Protein AF-A0A956U2F4-F1 (afdb_monomer_lite)

Sequence (288 aa):
VINYKSEVKYGHGGKDSKTYTGTEVTYIEGQNVAYIIEYTAPAPVEKDKPEDKDTQEEKTREVKRLQLVTGDYIYYIDLADGEGIKIDNAKKYAKVKYTELTNEEKEAFHERMEKRGIVSLDLLGLGKKVGTDNILGRECDVYEYGEKPTDETFMTAVQAGVSPPYLKKTWVWREAKLPLKVITDQMGSYSVLEATEIKENVDIPDSRFEVPEGIQIVYNEKMSESSKNETLSRFKLYKTGQPMMLRVKPEPGQVRTPEGNWVPADSTEGKKILEDQKNETETSEKAK

Foldseek 3Di:
DFKKKKWKWFADPDPPIDIKIWIWDWDDDDQKIKIWIKIKAFDDDPPPDPDDPPDDPGDIDIWIWMWIGDLFWIWTFTPVVLEIEIAGPLVNVLVVVQVPDDPVLNVLLVVLCVVQCHPDLVDPQQAHFPAWDAAPNFIWTKGKGWDAFDPVQQVVCVVVVHDGIKIKIFTARPPVRHTQWIWIHDVRMTMIMHTPDDDPPDDDDPVSNDDDPSRHYHYDHVVNVVSNLVSVQVSVCSSPVDGDDPPPDDDVQWDADPVGDIDGCPDPRNVVVVVVVVVVVVVVVVVD

Structure (mmCIF, N/CA/C/O backbone):
data_AF-A0A956U2F4-F1
#
_entry.id   AF-A0A956U2F4-F1
#
loop_
_atom_site.group_PDB
_atom_site.id
_atom_site.type_symbol
_atom_site.label_atom_id
_atom_site.label_alt_id
_atom_site.label_comp_id
_atom_site.label_asym_id
_atom_site.label_entity_id
_atom_site.label_seq_id
_atom_site.pdbx_PDB_ins_code
_atom_site.Cartn_x
_atom_site.Cartn_y
_atom_site.Cartn_z
_atom_site.occupancy
_atom_site.B_iso_or_equiv
_atom_site.auth_seq_id
_atom_site.auth_comp_id
_atom_site.auth_asym_id
_atom_site.auth_atom_id
_atom_site.pdbx_PDB_model_num
ATOM 1 N N . VAL A 1 1 ? -13.024 2.754 -10.552 1.00 96.81 1 VAL A N 1
ATOM 2 C CA . VAL A 1 1 ? -11.756 2.571 -11.301 1.00 96.81 1 VAL A CA 1
ATOM 3 C C . VAL A 1 1 ? -10.970 3.867 -11.270 1.00 96.81 1 VAL A C 1
ATOM 5 O O . VAL A 1 1 ? -11.561 4.917 -11.501 1.00 96.81 1 VAL A O 1
ATOM 8 N N . ILE A 1 2 ? -9.675 3.810 -10.968 1.00 98.12 2 ILE A N 1
ATOM 9 C CA . ILE A 1 2 ? -8.783 4.974 -10.982 1.00 98.12 2 ILE A CA 1
ATOM 10 C C . ILE A 1 2 ? -7.592 4.651 -11.879 1.00 98.12 2 ILE A C 1
ATOM 12 O O . ILE A 1 2 ? -6.962 3.612 -11.704 1.00 98.12 2 ILE A O 1
ATOM 16 N N . ASN A 1 3 ? -7.307 5.529 -12.836 1.00 98.50 3 ASN A N 1
ATOM 17 C CA . ASN A 1 3 ? -6.107 5.457 -13.658 1.00 98.50 3 ASN A CA 1
ATOM 18 C C . ASN A 1 3 ? -5.056 6.391 -13.072 1.00 98.50 3 ASN A C 1
ATOM 20 O O . ASN A 1 3 ? -5.366 7.523 -12.696 1.00 98.50 3 ASN A O 1
ATOM 24 N N . TYR A 1 4 ? -3.818 5.926 -13.032 1.00 98.50 4 TYR A N 1
ATOM 25 C CA . TYR A 1 4 ? -2.664 6.662 -12.554 1.00 98.50 4 TYR A CA 1
ATOM 26 C C . TYR A 1 4 ? -1.565 6.653 -13.608 1.00 98.50 4 TYR A C 1
ATOM 28 O O . TYR A 1 4 ? -1.381 5.682 -14.345 1.00 98.50 4 TYR A O 1
ATOM 36 N N . LYS A 1 5 ? -0.778 7.724 -13.613 1.00 97.69 5 LYS A N 1
ATOM 37 C CA . LYS A 1 5 ? 0.567 7.733 -14.187 1.00 97.69 5 LYS A CA 1
ATOM 38 C C . LYS A 1 5 ? 1.578 7.598 -13.055 1.00 97.69 5 LYS A C 1
ATOM 40 O O . LYS A 1 5 ? 1.377 8.165 -11.975 1.00 97.69 5 LYS A O 1
ATOM 45 N N . SER A 1 6 ? 2.666 6.890 -13.313 1.00 95.44 6 SER A N 1
ATOM 46 C CA . SER A 1 6 ? 3.816 6.828 -12.426 1.00 95.44 6 SER A CA 1
ATOM 47 C C . SER A 1 6 ? 5.065 7.359 -13.120 1.00 95.44 6 SER A C 1
ATOM 49 O O . SER A 1 6 ? 5.264 7.196 -14.323 1.00 95.44 6 SER A O 1
ATOM 51 N N . GLU A 1 7 ? 5.903 8.031 -12.347 1.00 94.25 7 GLU A N 1
ATOM 52 C CA . GLU A 1 7 ? 7.225 8.483 -12.751 1.00 94.25 7 GLU A CA 1
ATOM 53 C C . GLU A 1 7 ? 8.202 8.084 -11.651 1.00 94.25 7 GLU A C 1
ATOM 55 O O . GLU A 1 7 ? 7.948 8.343 -10.476 1.00 94.25 7 GLU A O 1
ATOM 60 N N . VAL A 1 8 ? 9.315 7.461 -12.021 1.00 90.44 8 VAL A N 1
ATOM 61 C CA . VAL A 1 8 ? 10.410 7.143 -11.109 1.00 90.44 8 VAL A CA 1
ATOM 62 C C . VAL A 1 8 ? 11.700 7.676 -11.702 1.00 90.44 8 VAL A C 1
ATOM 64 O O . VAL A 1 8 ? 12.136 7.264 -12.773 1.00 90.44 8 VAL A O 1
ATOM 67 N N . LYS A 1 9 ? 12.322 8.602 -10.989 1.00 88.69 9 LYS A N 1
ATOM 68 C CA . LYS A 1 9 ? 13.630 9.161 -11.299 1.00 88.69 9 LYS A CA 1
ATOM 69 C C . LYS A 1 9 ? 14.672 8.470 -10.443 1.00 88.69 9 LYS A C 1
ATOM 71 O O . LYS A 1 9 ? 14.544 8.482 -9.223 1.00 88.69 9 LYS A O 1
ATOM 76 N N . TYR A 1 10 ? 15.702 7.913 -11.066 1.00 83.38 10 TYR A N 1
ATOM 77 C CA . TYR A 1 10 ? 16.874 7.371 -10.380 1.00 83.38 10 TYR A CA 1
ATOM 78 C C . TYR A 1 10 ? 18.096 8.256 -10.629 1.00 83.38 10 TYR A C 1
ATOM 80 O O . TYR A 1 10 ? 18.289 8.760 -11.737 1.00 83.38 10 TYR A O 1
ATOM 88 N N . GLY A 1 11 ? 18.935 8.411 -9.604 1.00 71.06 11 GLY A N 1
ATOM 89 C CA . GLY A 1 11 ? 20.204 9.141 -9.665 1.00 71.06 11 GLY A CA 1
ATOM 90 C C . GLY A 1 11 ? 20.215 10.468 -8.897 1.00 71.06 11 GLY A C 1
ATOM 91 O O . GLY A 1 11 ? 19.178 11.055 -8.590 1.00 71.06 11 GLY A O 1
ATOM 92 N N . HIS A 1 12 ? 21.420 10.951 -8.581 1.00 58.12 12 HIS A N 1
ATOM 93 C CA . HIS A 1 12 ? 21.653 12.167 -7.794 1.00 58.12 12 HIS A CA 1
ATOM 94 C C . HIS A 1 12 ? 21.506 13.441 -8.646 1.00 58.12 12 HIS A C 1
ATOM 96 O O . HIS A 1 12 ? 22.495 14.086 -8.973 1.00 58.12 12 HIS A O 1
ATOM 102 N N . GLY A 1 13 ? 20.278 13.786 -9.053 1.00 52.09 13 GLY A N 1
ATOM 103 C CA . GLY A 1 13 ? 19.881 15.144 -9.483 1.00 52.09 13 GLY A CA 1
ATOM 104 C C . GLY A 1 13 ? 20.654 15.820 -10.635 1.00 52.09 13 GLY A C 1
ATOM 105 O O . GLY A 1 13 ? 20.462 17.013 -10.858 1.00 52.09 13 GLY A O 1
ATOM 106 N N . GLY A 1 14 ? 21.522 15.101 -11.353 1.00 56.72 14 GLY A N 1
ATOM 107 C CA . GLY A 1 14 ? 22.366 15.619 -12.433 1.00 56.72 14 GLY A CA 1
ATOM 108 C C . GLY A 1 14 ? 21.897 15.222 -13.837 1.00 56.72 14 GLY A C 1
ATOM 109 O O . GLY A 1 14 ? 20.824 14.640 -14.017 1.00 56.72 14 GLY A O 1
ATOM 110 N N . LYS A 1 15 ? 22.743 15.506 -14.841 1.00 55.12 15 LYS A N 1
ATOM 111 C CA . LYS A 1 15 ? 22.523 15.144 -16.259 1.00 55.12 15 LYS A CA 1
ATOM 112 C C . LYS A 1 15 ? 22.339 13.637 -16.495 1.00 55.12 15 LYS A C 1
ATOM 114 O O . LYS A 1 15 ? 21.776 13.267 -17.516 1.00 55.12 15 LYS A O 1
ATOM 119 N N . ASP A 1 16 ? 22.743 12.811 -15.532 1.00 65.19 16 ASP A N 1
ATOM 120 C CA . ASP A 1 16 ? 22.677 11.348 -15.603 1.00 65.19 16 ASP A CA 1
ATOM 121 C C . ASP A 1 16 ? 21.446 10.762 -14.889 1.00 65.19 16 ASP A C 1
ATOM 123 O O . ASP A 1 16 ? 21.329 9.545 -14.742 1.00 65.19 16 ASP A O 1
ATOM 127 N N . SER A 1 17 ? 20.524 11.610 -14.411 1.00 72.88 17 SER A N 1
ATOM 128 C CA . SER A 1 17 ? 19.276 11.128 -13.814 1.00 72.88 17 SER A CA 1
ATOM 129 C C . SER A 1 17 ? 18.377 10.497 -14.878 1.00 72.88 17 SER A C 1
ATOM 131 O O . SER A 1 17 ? 18.052 11.107 -15.898 1.00 72.88 17 SER A O 1
ATOM 133 N N . LYS A 1 18 ? 17.967 9.251 -14.639 1.00 83.19 18 LYS A N 1
ATOM 134 C CA . LYS A 1 18 ? 17.121 8.486 -15.563 1.00 83.19 18 LYS A CA 1
ATOM 135 C C . LYS A 1 18 ? 15.692 8.518 -15.070 1.00 83.19 18 LYS A C 1
ATOM 137 O O . LYS A 1 18 ? 15.437 8.254 -13.898 1.00 83.19 18 LYS A O 1
ATOM 142 N N . THR A 1 19 ? 14.773 8.844 -15.969 1.00 87.38 19 THR A N 1
ATOM 143 C CA . THR A 1 19 ? 13.342 8.883 -15.675 1.00 87.38 19 THR A CA 1
ATOM 144 C C . THR A 1 19 ? 12.670 7.698 -16.343 1.00 87.38 19 THR A C 1
ATOM 146 O O . THR A 1 19 ? 12.737 7.548 -17.559 1.00 87.38 19 THR A O 1
ATOM 149 N N . TYR A 1 20 ? 12.006 6.882 -15.541 1.00 89.81 20 TYR A N 1
ATOM 150 C CA . TYR A 1 20 ? 11.161 5.788 -15.981 1.00 89.81 20 TYR A CA 1
ATOM 151 C C . TYR A 1 20 ? 9.713 6.184 -15.761 1.00 89.81 20 TYR A C 1
ATOM 153 O O . TYR A 1 20 ? 9.380 6.807 -14.752 1.00 89.81 20 TYR A O 1
ATOM 161 N N . THR A 1 21 ? 8.855 5.834 -16.707 1.00 92.44 21 THR A N 1
ATOM 162 C CA . THR A 1 21 ? 7.424 6.113 -16.612 1.00 92.44 21 THR A CA 1
ATOM 163 C C . THR A 1 21 ? 6.645 4.814 -16.613 1.00 92.44 21 THR A C 1
ATOM 165 O O . THR A 1 21 ? 7.125 3.773 -17.071 1.00 92.44 21 THR A O 1
ATOM 168 N N . GLY A 1 22 ? 5.449 4.882 -16.055 1.00 95.31 22 GLY A N 1
ATOM 169 C CA . GLY A 1 22 ? 4.526 3.774 -16.017 1.00 95.31 22 GLY A CA 1
ATOM 170 C C . GLY A 1 22 ? 3.095 4.240 -15.833 1.00 95.31 22 GLY A C 1
ATOM 171 O O . GLY A 1 22 ? 2.790 5.431 -15.724 1.00 95.31 22 GLY A O 1
ATOM 172 N N . THR A 1 23 ? 2.209 3.265 -15.790 1.00 97.44 23 THR A N 1
ATOM 173 C CA . THR A 1 23 ? 0.787 3.437 -15.546 1.00 97.44 23 THR A CA 1
ATOM 174 C C . THR A 1 23 ? 0.332 2.436 -14.506 1.00 97.44 23 THR A C 1
ATOM 176 O O . THR A 1 23 ? 0.831 1.313 -14.444 1.00 97.44 23 THR A O 1
ATOM 179 N N . GLU A 1 24 ? -0.649 2.834 -13.711 1.00 97.75 24 GLU A N 1
ATOM 180 C CA . GLU A 1 24 ? -1.356 1.930 -12.814 1.00 97.75 24 GLU A CA 1
ATOM 181 C C . GLU A 1 24 ? -2.858 2.097 -13.027 1.00 97.75 24 GLU A C 1
ATOM 183 O O . GLU A 1 24 ? -3.362 3.217 -13.105 1.00 97.75 24 GLU A O 1
ATOM 188 N N . VAL A 1 25 ? -3.581 0.985 -13.132 1.00 98.06 25 VAL A N 1
ATOM 189 C CA . VAL A 1 25 ? -5.044 0.975 -13.141 1.00 98.06 25 VAL A CA 1
ATOM 190 C C . VAL A 1 25 ? -5.532 0.228 -11.915 1.00 98.06 25 VAL A C 1
ATOM 192 O O . VAL A 1 25 ? -5.222 -0.950 -11.731 1.00 98.06 25 VAL A O 1
ATOM 195 N N . THR A 1 26 ? -6.335 0.914 -11.109 1.00 97.56 26 THR A N 1
ATOM 196 C CA . THR A 1 26 ? -6.868 0.388 -9.855 1.00 97.56 26 THR A CA 1
ATOM 197 C C . THR A 1 26 ? -8.371 0.170 -9.972 1.00 97.56 26 THR A C 1
ATOM 199 O O . THR A 1 26 ? -9.159 1.112 -10.130 1.00 97.56 26 THR A O 1
ATOM 202 N N . TYR A 1 27 ? -8.780 -1.092 -9.880 1.00 97.62 27 TYR A N 1
ATOM 203 C CA . TYR A 1 27 ? -10.172 -1.529 -9.805 1.00 97.62 27 TYR A CA 1
ATOM 204 C C . TYR A 1 27 ? -10.537 -1.750 -8.345 1.00 97.62 27 TYR A C 1
ATOM 206 O O . TYR A 1 27 ? -9.762 -2.344 -7.602 1.00 97.62 27 TYR A O 1
ATOM 214 N N . ILE A 1 28 ? -11.696 -1.248 -7.927 1.00 95.38 28 ILE A N 1
ATOM 215 C CA . ILE A 1 28 ? -12.139 -1.293 -6.533 1.00 95.38 28 ILE A CA 1
ATOM 216 C C . ILE A 1 28 ? -13.613 -1.662 -6.540 1.00 95.38 28 ILE A C 1
ATOM 218 O O . ILE A 1 28 ? -14.411 -0.929 -7.125 1.00 95.38 28 ILE A O 1
ATOM 222 N N . GLU A 1 29 ? -13.951 -2.760 -5.874 1.00 94.12 29 GLU A N 1
ATOM 223 C CA . GLU A 1 29 ? -15.326 -3.201 -5.672 1.00 94.12 29 GLU A CA 1
ATOM 224 C C . GLU A 1 29 ? -15.483 -3.826 -4.282 1.00 94.12 29 GLU A C 1
ATOM 226 O O . GLU A 1 29 ? -14.909 -4.868 -3.961 1.00 94.12 29 GLU A O 1
ATOM 231 N N . GLY A 1 30 ? -16.244 -3.156 -3.412 1.00 90.19 30 GLY A N 1
ATOM 232 C CA . GLY A 1 30 ? -16.399 -3.574 -2.021 1.00 90.19 30 GLY A CA 1
ATOM 233 C C . GLY A 1 30 ? -15.050 -3.677 -1.299 1.00 90.19 30 GLY A C 1
ATOM 234 O O . GLY A 1 30 ? -14.383 -2.672 -1.064 1.00 90.19 30 GLY A O 1
ATOM 235 N N . GLN A 1 31 ? -14.668 -4.897 -0.908 1.00 87.62 31 GLN A N 1
ATOM 236 C CA . GLN A 1 31 ? -13.376 -5.172 -0.262 1.00 87.62 31 GLN A CA 1
ATOM 237 C C . GLN A 1 31 ? -12.294 -5.652 -1.242 1.00 87.62 31 GLN A C 1
ATOM 239 O O . GLN A 1 31 ? -11.143 -5.808 -0.827 1.00 87.62 31 GLN A O 1
ATOM 244 N N . ASN A 1 32 ? -12.657 -5.902 -2.502 1.00 93.69 32 ASN A N 1
ATOM 245 C CA . ASN A 1 32 ? -11.751 -6.399 -3.522 1.00 93.69 32 ASN A CA 1
ATOM 246 C C . ASN A 1 32 ? -11.067 -5.231 -4.231 1.00 93.69 32 ASN A C 1
ATOM 248 O O . ASN A 1 32 ? -11.701 -4.236 -4.594 1.00 93.69 32 ASN A O 1
ATOM 252 N N . VAL A 1 33 ? -9.758 -5.358 -4.426 1.00 95.75 33 VAL A N 1
ATOM 253 C CA . VAL A 1 33 ? -8.951 -4.370 -5.141 1.00 95.75 33 VAL A CA 1
ATOM 254 C C . VAL A 1 33 ? -8.017 -5.090 -6.097 1.00 95.75 33 VAL A C 1
ATOM 256 O O . VAL A 1 33 ? -7.365 -6.054 -5.706 1.00 95.75 33 VAL A O 1
ATOM 259 N N . ALA A 1 34 ? -7.922 -4.609 -7.330 1.00 97.69 34 ALA A N 1
ATOM 260 C CA . ALA A 1 34 ? -6.939 -5.077 -8.297 1.00 97.69 34 ALA A CA 1
ATOM 261 C C . ALA A 1 34 ? -6.108 -3.899 -8.796 1.00 97.69 34 ALA A C 1
ATOM 263 O O . ALA A 1 34 ? -6.665 -2.894 -9.236 1.00 97.69 34 ALA A O 1
ATOM 264 N N . TYR A 1 35 ? -4.788 -4.041 -8.740 1.00 97.06 35 TYR A N 1
ATOM 265 C CA . TYR A 1 35 ? -3.821 -3.084 -9.263 1.00 97.06 35 TYR A CA 1
ATOM 266 C C . TYR A 1 35 ? -3.130 -3.714 -10.465 1.00 97.06 35 TYR A C 1
ATOM 268 O O . TYR A 1 35 ? -2.461 -4.740 -10.323 1.00 97.06 35 TYR A O 1
ATOM 276 N N . ILE A 1 36 ? -3.285 -3.108 -11.637 1.00 97.12 36 ILE A N 1
ATOM 277 C CA . ILE A 1 36 ? -2.529 -3.470 -12.838 1.00 97.12 36 ILE A CA 1
ATOM 278 C C . ILE A 1 36 ? -1.461 -2.407 -13.024 1.00 97.12 36 ILE A C 1
ATOM 280 O O . ILE A 1 36 ? -1.797 -1.254 -13.274 1.00 97.12 36 ILE A O 1
ATOM 284 N N . ILE A 1 37 ? -0.195 -2.790 -12.883 1.00 96.06 37 ILE A N 1
ATOM 285 C CA . ILE A 1 37 ? 0.943 -1.870 -12.900 1.00 96.06 37 ILE A CA 1
ATOM 286 C C . ILE A 1 37 ? 1.828 -2.220 -14.089 1.00 96.06 37 ILE A C 1
ATOM 288 O O . ILE A 1 37 ? 2.297 -3.352 -14.208 1.00 96.06 37 ILE A O 1
ATOM 292 N N . GLU A 1 38 ? 2.084 -1.237 -14.941 1.00 95.31 38 GLU A N 1
ATOM 293 C CA . GLU A 1 38 ? 2.931 -1.358 -16.126 1.00 95.31 38 GLU A CA 1
ATOM 294 C C . GLU A 1 38 ? 3.993 -0.262 -16.093 1.00 95.31 38 GLU A C 1
ATOM 296 O O . GLU A 1 38 ? 3.661 0.909 -15.937 1.00 95.31 38 GLU A O 1
ATOM 301 N N . TYR A 1 39 ? 5.272 -0.615 -16.190 1.00 90.44 39 TYR A N 1
ATOM 302 C CA . TYR A 1 39 ? 6.359 0.366 -16.220 1.00 90.44 39 TYR A CA 1
ATOM 303 C C . TYR A 1 39 ? 7.609 -0.201 -16.886 1.00 90.44 39 TYR A C 1
ATOM 305 O O . TYR A 1 39 ? 7.825 -1.412 -16.920 1.00 90.44 39 TYR A O 1
ATOM 313 N N . THR A 1 40 ? 8.470 0.680 -17.384 1.00 86.44 40 THR A N 1
ATOM 314 C CA . THR A 1 40 ? 9.809 0.296 -17.845 1.00 86.44 40 THR A CA 1
ATOM 315 C C . THR A 1 40 ? 10.787 0.336 -16.675 1.00 86.44 40 THR A C 1
ATOM 317 O O . THR A 1 40 ? 10.801 1.299 -15.912 1.00 86.44 40 THR A O 1
ATOM 320 N N . ALA A 1 41 ? 11.629 -0.684 -16.534 1.00 81.19 41 ALA A N 1
ATOM 321 C CA . ALA A 1 41 ? 12.669 -0.748 -15.510 1.00 81.19 41 ALA A CA 1
ATOM 322 C C . ALA A 1 41 ? 14.035 -1.061 -16.135 1.00 81.19 41 ALA A C 1
ATOM 324 O O . ALA A 1 41 ? 14.082 -1.709 -17.184 1.00 81.19 41 ALA A O 1
ATOM 325 N N . PRO A 1 42 ? 15.153 -0.672 -15.500 1.00 77.88 42 PRO A N 1
ATOM 326 C CA . PRO A 1 42 ? 16.459 -1.189 -15.892 1.00 77.88 42 PRO A CA 1
ATOM 327 C C . PRO A 1 42 ? 16.480 -2.717 -15.734 1.00 77.88 42 PRO A C 1
ATOM 329 O O . PRO A 1 42 ? 15.925 -3.264 -14.771 1.00 77.88 42 PRO A O 1
ATOM 332 N N . ALA A 1 43 ? 17.091 -3.419 -16.691 1.00 73.81 43 ALA A N 1
ATOM 333 C CA . ALA A 1 43 ? 17.296 -4.856 -16.581 1.00 73.81 43 ALA A CA 1
ATOM 334 C C . ALA A 1 43 ? 18.243 -5.151 -15.402 1.00 73.81 43 ALA A C 1
ATOM 336 O O . ALA A 1 43 ? 19.183 -4.387 -15.158 1.00 73.81 43 ALA A O 1
ATOM 337 N N . PRO A 1 44 ? 18.008 -6.229 -14.633 1.00 67.12 44 PRO A N 1
ATOM 338 C CA . PRO A 1 44 ? 18.932 -6.621 -13.579 1.00 67.12 44 PRO A CA 1
ATOM 339 C C . PRO A 1 44 ? 20.314 -6.916 -14.177 1.00 67.12 44 PRO A C 1
ATOM 341 O O . PRO A 1 44 ? 20.424 -7.623 -15.176 1.00 67.12 44 PRO A O 1
ATOM 344 N N . VAL A 1 45 ? 21.365 -6.382 -13.553 1.00 63.34 45 VAL A N 1
ATOM 345 C CA . VAL A 1 45 ? 22.752 -6.651 -13.954 1.00 63.34 45 VAL A CA 1
ATOM 346 C C . VAL A 1 45 ? 23.072 -8.122 -13.670 1.00 63.34 45 VAL A C 1
ATOM 348 O O . VAL A 1 45 ? 22.973 -8.561 -12.520 1.00 63.34 45 VAL A O 1
ATOM 351 N N . GLU A 1 46 ? 23.454 -8.887 -14.698 1.00 61.19 46 GLU A N 1
ATOM 352 C CA . GLU A 1 46 ? 23.957 -10.256 -14.531 1.00 61.19 46 GLU A CA 1
ATOM 353 C C . GLU A 1 46 ? 25.279 -10.200 -13.749 1.00 61.19 46 GLU A C 1
ATOM 355 O O . GLU A 1 46 ? 26.308 -9.777 -14.268 1.00 61.19 46 GLU A O 1
ATOM 360 N N . LYS A 1 47 ? 25.259 -10.613 -12.474 1.00 50.94 47 LYS A N 1
ATOM 361 C CA . LYS A 1 47 ? 26.415 -10.507 -11.560 1.00 50.94 47 LYS A CA 1
ATOM 362 C C . LYS A 1 47 ? 27.644 -11.323 -11.993 1.00 50.94 47 LYS A C 1
ATOM 364 O O . LYS A 1 47 ? 28.730 -11.064 -11.484 1.00 50.94 47 LYS A O 1
ATOM 369 N N . ASP A 1 48 ? 27.480 -12.258 -12.927 1.00 56.28 48 ASP A N 1
ATOM 370 C CA . ASP A 1 48 ? 28.497 -13.249 -13.297 1.00 56.28 48 ASP A CA 1
ATOM 371 C C . ASP A 1 48 ? 29.188 -12.977 -14.644 1.00 56.28 48 ASP A C 1
ATOM 373 O O . ASP A 1 48 ? 30.006 -13.784 -15.089 1.00 56.28 48 ASP A O 1
ATOM 377 N N . LYS A 1 49 ? 28.905 -11.845 -15.305 1.00 53.38 49 LYS A N 1
ATOM 378 C CA . LYS A 1 49 ? 29.616 -11.445 -16.528 1.00 53.38 49 LYS A CA 1
ATOM 379 C C . LYS A 1 49 ? 30.388 -10.143 -16.307 1.00 53.38 49 LYS A C 1
ATOM 381 O O . LYS A 1 49 ? 29.775 -9.124 -15.999 1.00 53.38 49 LYS A O 1
ATOM 386 N N . PRO A 1 50 ? 31.726 -10.140 -16.463 1.00 46.44 50 PRO A N 1
ATOM 387 C CA . PRO A 1 50 ? 32.478 -8.897 -16.526 1.00 46.44 50 PRO A CA 1
ATOM 388 C C . PRO A 1 50 ? 32.106 -8.190 -17.833 1.00 46.44 50 PRO A C 1
ATOM 390 O O . PRO A 1 50 ? 32.523 -8.607 -18.910 1.00 46.44 50 PRO A O 1
ATOM 393 N N . GLU A 1 51 ? 31.262 -7.167 -17.745 1.00 53.25 51 GLU A N 1
ATOM 394 C CA . GLU A 1 51 ? 30.865 -6.366 -18.902 1.00 53.25 51 GLU A CA 1
ATOM 395 C C . GLU A 1 51 ? 31.836 -5.197 -19.124 1.00 53.25 51 GLU A C 1
ATOM 397 O O . GLU A 1 51 ? 32.249 -4.512 -18.182 1.00 53.25 51 GLU A O 1
ATOM 402 N N . ASP A 1 52 ? 32.197 -4.982 -20.393 1.00 49.47 52 ASP A N 1
ATOM 403 C CA . ASP A 1 52 ? 33.007 -3.859 -20.863 1.00 49.47 52 ASP A CA 1
ATOM 404 C C . ASP A 1 52 ? 32.270 -2.533 -20.619 1.00 49.47 52 ASP A C 1
ATOM 406 O O . ASP A 1 52 ? 31.175 -2.296 -21.133 1.00 49.47 52 ASP A O 1
ATOM 410 N N . LYS A 1 53 ? 32.886 -1.644 -19.833 1.00 52.41 53 LYS A N 1
ATOM 411 C CA . LYS A 1 53 ? 32.276 -0.386 -19.363 1.00 52.41 53 LYS A CA 1
ATOM 412 C C . LYS A 1 53 ? 32.025 0.653 -20.463 1.00 52.41 53 LYS A C 1
ATOM 414 O O . LYS A 1 53 ? 31.280 1.597 -20.223 1.00 52.41 53 LYS A O 1
ATOM 419 N N . ASP A 1 54 ? 32.610 0.479 -21.647 1.00 47.75 54 ASP A N 1
ATOM 420 C CA . ASP A 1 54 ? 32.624 1.507 -22.696 1.00 47.75 54 ASP A CA 1
ATOM 421 C C . ASP A 1 54 ? 31.527 1.341 -23.772 1.00 47.75 54 ASP A C 1
ATOM 423 O O . ASP A 1 54 ? 31.407 2.191 -24.651 1.00 47.75 54 ASP A O 1
ATOM 427 N N . THR A 1 55 ? 30.689 0.292 -23.713 1.00 46.22 55 THR A N 1
ATOM 428 C CA . THR A 1 55 ? 29.596 0.059 -24.695 1.00 46.22 55 THR A CA 1
ATOM 429 C C . THR A 1 55 ? 28.285 -0.475 -24.093 1.00 46.22 55 THR A C 1
ATOM 431 O O . THR A 1 55 ? 27.518 -1.160 -24.769 1.00 46.22 55 THR A O 1
ATOM 434 N N . GLN A 1 56 ? 27.968 -0.147 -22.836 1.00 49.44 56 GLN A N 1
ATOM 435 C CA . GLN A 1 56 ? 26.667 -0.511 -22.257 1.00 49.44 56 GLN A CA 1
ATOM 436 C C . GLN A 1 56 ? 25.527 0.330 -22.863 1.00 49.44 56 GLN A C 1
ATOM 438 O O . GLN A 1 56 ? 25.153 1.379 -22.337 1.00 49.44 56 GLN A O 1
ATOM 443 N N . GLU A 1 57 ? 24.913 -0.164 -23.941 1.00 54.81 57 GLU A N 1
ATOM 444 C CA . GLU A 1 57 ? 23.485 0.082 -24.146 1.00 54.81 57 GLU A CA 1
ATOM 445 C C . GLU A 1 57 ? 22.745 -0.555 -22.967 1.00 54.81 57 GLU A C 1
ATOM 447 O O . GLU A 1 57 ? 22.667 -1.778 -22.829 1.00 54.81 57 GLU A O 1
ATOM 452 N N . GLU A 1 58 ? 22.269 0.287 -22.055 1.00 60.88 58 GLU A N 1
ATOM 453 C CA . GLU A 1 58 ? 21.554 -0.156 -20.866 1.00 60.88 58 GLU A CA 1
ATOM 454 C C . GLU A 1 58 ? 20.243 -0.826 -21.291 1.00 60.88 58 GLU A C 1
ATOM 456 O O . GLU A 1 58 ? 19.310 -0.182 -21.774 1.00 60.88 58 GLU A O 1
ATOM 461 N N . LYS A 1 59 ? 20.181 -2.149 -21.133 1.00 74.50 59 LYS A N 1
ATOM 462 C CA . LYS A 1 59 ? 18.977 -2.913 -21.443 1.00 74.50 59 LYS A CA 1
ATOM 463 C C . LYS A 1 59 ? 17.891 -2.544 -20.442 1.00 74.50 59 LYS A C 1
ATOM 465 O O . LYS A 1 59 ? 18.090 -2.627 -19.231 1.00 74.50 59 LYS A O 1
ATOM 470 N N . THR A 1 60 ? 16.728 -2.168 -20.945 1.00 81.19 60 THR A N 1
ATOM 471 C CA . THR A 1 60 ? 15.514 -2.033 -20.145 1.00 81.19 60 THR A CA 1
ATOM 472 C C . THR A 1 60 ? 14.657 -3.283 -20.295 1.00 81.19 60 THR A C 1
ATOM 474 O O . THR A 1 60 ? 14.806 -4.055 -21.244 1.00 81.19 60 THR A O 1
ATOM 477 N N . ARG A 1 61 ? 13.760 -3.502 -19.336 1.00 82.56 61 ARG A N 1
ATOM 478 C CA . ARG A 1 61 ? 12.689 -4.489 -19.442 1.00 82.56 61 ARG A CA 1
ATOM 479 C C . ARG A 1 61 ? 11.347 -3.834 -19.176 1.00 82.56 61 ARG A C 1
ATOM 481 O O . ARG A 1 61 ? 11.238 -2.941 -18.331 1.00 82.56 61 ARG A O 1
ATOM 488 N N . GLU A 1 62 ? 10.330 -4.303 -19.879 1.00 87.56 62 GLU A N 1
ATOM 489 C CA . GLU A 1 62 ? 8.950 -4.008 -19.525 1.00 87.56 62 GLU A CA 1
ATOM 490 C C . GLU A 1 62 ? 8.568 -4.842 -18.305 1.00 87.56 62 GLU A C 1
ATOM 492 O O . GLU A 1 62 ? 8.861 -6.035 -18.225 1.00 87.56 62 GLU A O 1
ATOM 497 N N . VAL A 1 63 ? 7.950 -4.194 -17.325 1.00 89.38 63 VAL A N 1
ATOM 498 C CA . VAL A 1 63 ? 7.425 -4.842 -16.132 1.00 89.38 63 VAL A CA 1
ATOM 499 C C . VAL A 1 63 ? 5.918 -4.699 -16.159 1.00 89.38 63 VAL A C 1
ATOM 501 O O . VAL A 1 63 ? 5.399 -3.585 -16.229 1.00 89.38 63 VAL A O 1
ATOM 504 N N . LYS A 1 64 ? 5.225 -5.831 -16.056 1.00 94.56 64 LYS A N 1
ATOM 505 C CA . LYS A 1 64 ? 3.772 -5.889 -15.962 1.00 94.56 64 LYS A CA 1
ATOM 506 C C . LYS A 1 64 ? 3.391 -6.730 -14.755 1.00 94.56 64 LYS A C 1
ATOM 508 O O . LYS A 1 64 ? 3.692 -7.917 -14.696 1.00 94.56 64 LYS A O 1
ATOM 513 N N . ARG A 1 65 ? 2.747 -6.109 -13.773 1.00 96.06 65 ARG A N 1
ATOM 514 C CA . ARG A 1 65 ? 2.381 -6.747 -12.506 1.00 96.06 65 ARG A CA 1
ATOM 515 C C . ARG A 1 65 ? 0.896 -6.636 -12.246 1.00 96.06 65 ARG A C 1
ATOM 517 O O . ARG A 1 65 ? 0.271 -5.624 -12.558 1.00 96.06 65 ARG A O 1
ATOM 524 N N . LEU A 1 66 ? 0.367 -7.673 -11.616 1.00 97.50 66 LEU A N 1
ATOM 525 C CA . LEU A 1 66 ? -0.978 -7.695 -11.072 1.00 97.50 66 LEU A CA 1
ATOM 526 C C . LEU A 1 66 ? -0.887 -7.911 -9.563 1.00 97.50 66 LEU A C 1
ATOM 528 O O . LEU A 1 66 ? -0.306 -8.892 -9.100 1.00 97.50 66 LEU A O 1
ATOM 532 N N . GLN A 1 67 ? -1.477 -7.004 -8.792 1.00 97.62 67 GLN A N 1
ATOM 533 C CA . GLN A 1 67 ? -1.716 -7.221 -7.372 1.00 97.62 67 GLN A CA 1
ATOM 534 C C . GLN A 1 67 ? -3.216 -7.333 -7.132 1.00 97.62 67 GLN A C 1
ATOM 536 O O . GLN A 1 67 ? -3.961 -6.407 -7.443 1.00 97.62 67 GLN A O 1
ATOM 541 N N . LEU A 1 68 ? -3.652 -8.443 -6.542 1.00 97.75 68 LEU A N 1
ATOM 542 C CA . LEU A 1 68 ? -5.046 -8.655 -6.154 1.00 97.75 68 LEU A CA 1
ATOM 543 C C . LEU A 1 68 ? -5.144 -8.645 -4.636 1.00 97.75 68 LEU A C 1
ATOM 545 O O . LEU A 1 68 ? -4.393 -9.339 -3.959 1.00 97.75 68 LEU A O 1
ATOM 549 N N . VAL A 1 69 ? -6.080 -7.885 -4.092 1.00 95.56 69 VAL A N 1
ATOM 550 C CA . VAL A 1 69 ? -6.435 -7.884 -2.676 1.00 95.56 69 VAL A CA 1
ATOM 551 C C . VAL A 1 69 ? -7.869 -8.370 -2.590 1.00 95.56 69 VAL A C 1
ATOM 553 O O . VAL A 1 69 ? -8.778 -7.706 -3.071 1.00 95.56 69 VAL A O 1
ATOM 556 N N . THR A 1 70 ? -8.058 -9.529 -1.977 1.00 94.69 70 THR A N 1
ATOM 557 C CA . THR A 1 70 ? -9.372 -10.138 -1.729 1.00 94.69 70 THR A CA 1
ATOM 558 C C . THR A 1 70 ? -9.639 -10.182 -0.228 1.00 94.69 70 THR A C 1
ATOM 560 O O . THR A 1 70 ? -8.757 -9.853 0.568 1.00 94.69 70 THR A O 1
ATOM 563 N N . GLY A 1 71 ? -10.824 -10.625 0.195 1.00 91.56 71 GLY A N 1
ATOM 564 C CA . GLY A 1 71 ? -11.118 -10.827 1.620 1.00 91.56 71 GLY A CA 1
ATOM 565 C C . GLY A 1 71 ? -10.114 -11.747 2.332 1.00 91.56 71 GLY A C 1
ATOM 566 O O . GLY A 1 71 ? -9.731 -11.475 3.472 1.00 91.56 71 GLY A O 1
ATOM 567 N N . ASP A 1 72 ? -9.631 -12.781 1.640 1.00 94.06 72 ASP A N 1
ATOM 568 C CA . ASP A 1 72 ? -8.821 -13.837 2.250 1.00 94.06 72 ASP A CA 1
ATOM 569 C C . ASP A 1 72 ? -7.327 -13.721 1.975 1.00 94.06 72 ASP A C 1
ATOM 571 O O . ASP A 1 72 ? -6.525 -14.015 2.870 1.00 94.06 72 ASP A O 1
ATOM 575 N N . TYR A 1 73 ? -6.958 -13.283 0.771 1.00 97.06 73 TYR A N 1
ATOM 576 C CA . TYR A 1 73 ? -5.585 -13.313 0.273 1.00 97.06 73 TYR A CA 1
ATOM 577 C C . TYR A 1 73 ? -5.183 -12.021 -0.433 1.00 97.06 73 TYR A C 1
ATOM 579 O O . TYR A 1 73 ? -6.016 -11.310 -1.002 1.00 97.06 73 TYR A O 1
ATOM 587 N N . ILE A 1 74 ? -3.878 -11.765 -0.430 1.00 97.50 74 ILE A N 1
ATOM 588 C CA . ILE A 1 74 ? -3.220 -10.804 -1.308 1.00 97.50 74 ILE A CA 1
ATOM 589 C C . ILE A 1 74 ? -2.326 -11.588 -2.265 1.00 97.50 74 ILE A C 1
ATOM 591 O O . ILE A 1 74 ? -1.520 -12.408 -1.825 1.00 97.50 74 ILE A O 1
ATOM 595 N N . TYR A 1 75 ? -2.467 -11.330 -3.558 1.00 98.06 75 TYR A N 1
ATOM 596 C CA . TYR A 1 75 ? -1.676 -11.930 -4.624 1.00 98.06 75 TYR A CA 1
ATOM 597 C C . TYR A 1 75 ? -0.723 -10.883 -5.184 1.00 98.06 75 TYR A C 1
ATOM 599 O O . TYR A 1 75 ? -1.134 -9.748 -5.422 1.00 98.06 75 TYR A O 1
ATOM 607 N N . TYR A 1 76 ? 0.522 -11.276 -5.420 1.00 97.25 76 TYR A N 1
ATOM 608 C CA . TYR A 1 76 ? 1.529 -10.490 -6.124 1.00 97.25 76 TYR A CA 1
ATOM 609 C C . TYR A 1 76 ? 1.998 -11.315 -7.315 1.00 97.25 76 TYR A C 1
ATOM 611 O O . TYR A 1 76 ? 2.619 -12.359 -7.124 1.00 97.25 76 TYR A O 1
ATOM 619 N N . ILE A 1 77 ? 1.656 -10.876 -8.521 1.00 97.50 77 ILE A N 1
ATOM 620 C CA . ILE A 1 77 ? 1.837 -11.637 -9.757 1.00 97.50 77 ILE A CA 1
ATOM 621 C C . ILE A 1 77 ? 2.712 -10.828 -10.706 1.00 97.50 77 ILE A C 1
ATOM 623 O O . ILE A 1 77 ? 2.425 -9.657 -10.973 1.00 97.50 77 ILE A O 1
ATOM 627 N N . ASP A 1 78 ? 3.755 -11.463 -11.226 1.00 94.50 78 ASP A N 1
ATOM 628 C CA . ASP A 1 78 ? 4.483 -10.985 -12.392 1.00 94.50 78 ASP A CA 1
ATOM 629 C C . ASP A 1 78 ? 3.838 -11.592 -13.644 1.00 94.50 78 ASP A C 1
ATOM 631 O O . ASP A 1 78 ? 3.841 -12.806 -13.853 1.00 94.50 78 ASP A O 1
ATOM 635 N N . LEU A 1 79 ? 3.206 -10.743 -14.454 1.00 94.00 79 LEU A N 1
ATOM 636 C CA . LEU A 1 79 ? 2.479 -11.184 -15.642 1.00 94.00 79 LEU A CA 1
ATOM 637 C C . LEU A 1 79 ? 3.419 -11.503 -16.809 1.00 94.00 79 LEU A C 1
ATOM 639 O O . LEU A 1 79 ? 2.978 -12.159 -17.749 1.00 94.00 79 LEU A O 1
ATOM 643 N N . ALA A 1 80 ? 4.671 -11.036 -16.775 1.00 89.62 80 ALA A N 1
ATOM 644 C CA . ALA A 1 80 ? 5.657 -11.373 -17.797 1.00 89.62 80 ALA A CA 1
ATOM 645 C C . ALA A 1 80 ? 6.216 -12.783 -17.572 1.00 89.62 80 ALA A C 1
ATOM 647 O O . ALA A 1 80 ? 6.324 -13.558 -18.520 1.00 89.62 80 ALA A O 1
ATOM 648 N N . ASP A 1 81 ? 6.501 -13.119 -16.313 1.00 89.94 81 ASP A N 1
ATOM 649 C CA . ASP A 1 81 ? 7.075 -14.417 -15.944 1.00 89.94 81 ASP A CA 1
ATOM 650 C C . ASP A 1 81 ? 5.999 -15.501 -15.739 1.00 89.94 81 ASP A C 1
ATOM 652 O O . ASP A 1 81 ? 6.299 -16.692 -15.745 1.00 89.94 81 ASP A O 1
ATOM 656 N N . GLY A 1 82 ? 4.728 -15.110 -15.594 1.00 94.00 82 GLY A N 1
ATOM 657 C CA . GLY A 1 82 ? 3.623 -16.049 -15.387 1.00 94.00 82 GLY A CA 1
ATOM 658 C C . GLY A 1 82 ? 3.612 -16.670 -13.987 1.00 94.00 82 GLY A C 1
ATOM 659 O O . GLY A 1 82 ? 3.003 -17.718 -13.766 1.00 94.00 82 GLY A O 1
ATOM 660 N N . GLU A 1 83 ? 4.275 -16.023 -13.033 1.00 95.81 83 GLU A N 1
ATOM 661 C CA . GLU A 1 83 ? 4.479 -16.517 -11.677 1.00 95.81 83 GLU A CA 1
ATOM 662 C C . GLU A 1 83 ? 4.032 -15.482 -10.647 1.00 95.81 83 GLU A C 1
ATOM 664 O O . GLU A 1 83 ? 4.015 -14.271 -10.876 1.00 95.81 83 GLU A O 1
ATOM 669 N N . GLY A 1 84 ? 3.672 -15.956 -9.462 1.00 96.62 84 GLY A N 1
ATOM 670 C CA . GLY A 1 84 ? 3.306 -15.082 -8.371 1.00 96.62 84 GLY A CA 1
ATOM 671 C C . GLY A 1 84 ? 3.304 -15.773 -7.026 1.00 96.62 84 GLY A C 1
ATOM 672 O O . GLY A 1 84 ? 3.387 -16.997 -6.893 1.00 96.62 84 GLY A O 1
ATOM 673 N N . ILE A 1 85 ? 3.158 -14.953 -5.997 1.00 98.00 85 ILE A N 1
ATOM 674 C CA . ILE A 1 85 ? 2.944 -15.422 -4.638 1.00 98.00 85 ILE A CA 1
ATOM 675 C C . ILE A 1 85 ? 1.575 -14.985 -4.146 1.00 98.00 85 ILE A C 1
ATOM 677 O O . ILE A 1 85 ? 1.067 -13.926 -4.517 1.00 98.00 85 ILE A O 1
ATOM 681 N N . LYS A 1 86 ? 0.998 -15.781 -3.252 1.00 98.12 86 LYS A N 1
ATOM 682 C CA . LYS A 1 86 ? -0.137 -15.358 -2.436 1.00 98.12 86 LYS A CA 1
ATOM 683 C C . LYS A 1 86 ? 0.223 -15.397 -0.962 1.00 98.12 86 LYS A C 1
ATOM 685 O O . LYS A 1 86 ? 0.937 -16.293 -0.508 1.00 98.12 86 LYS A O 1
ATOM 690 N N . ILE A 1 87 ? -0.302 -14.435 -0.222 1.00 97.69 87 ILE A N 1
ATOM 691 C CA . ILE A 1 87 ? -0.208 -14.355 1.233 1.00 97.69 87 ILE A CA 1
ATOM 692 C C . ILE A 1 87 ? -1.591 -14.152 1.826 1.00 97.69 87 ILE A C 1
ATOM 694 O O . ILE A 1 87 ? -2.495 -13.672 1.143 1.00 97.69 87 ILE A O 1
ATOM 698 N N . ASP A 1 88 ? -1.763 -14.477 3.102 1.00 97.38 88 ASP A N 1
ATOM 699 C CA . ASP A 1 88 ? -2.978 -14.099 3.821 1.00 97.38 88 ASP A CA 1
ATOM 700 C C . ASP A 1 88 ? -3.210 -12.582 3.767 1.00 97.38 88 ASP A C 1
ATOM 702 O O . ASP A 1 88 ? -2.305 -11.788 4.033 1.00 97.38 88 ASP A O 1
ATOM 706 N N . ASN A 1 89 ? -4.456 -12.164 3.528 1.00 94.94 89 ASN A N 1
ATOM 707 C CA . ASN A 1 89 ? -4.850 -10.786 3.779 1.00 94.94 89 ASN A CA 1
ATOM 708 C C . ASN A 1 89 ? -4.920 -10.553 5.291 1.00 94.94 89 ASN A C 1
ATOM 710 O O . ASN A 1 89 ? -5.926 -10.840 5.944 1.00 94.94 89 ASN A O 1
ATOM 714 N N . ALA A 1 90 ? -3.852 -9.992 5.857 1.00 92.69 90 ALA A N 1
ATOM 715 C CA . ALA A 1 90 ? -3.736 -9.795 7.294 1.00 92.69 90 ALA A CA 1
ATOM 716 C C . ALA A 1 90 ? -4.850 -8.915 7.900 1.00 92.69 90 ALA A C 1
ATOM 718 O O . ALA A 1 90 ? -5.150 -9.032 9.094 1.00 92.69 90 ALA A O 1
ATOM 719 N N . LYS A 1 91 ? -5.529 -8.091 7.084 1.00 89.38 91 LYS A N 1
ATOM 720 C CA . LYS A 1 91 ? -6.669 -7.270 7.521 1.00 89.38 91 LYS A CA 1
ATOM 721 C C . LYS A 1 91 ? -7.802 -8.115 8.096 1.00 89.38 91 LYS A C 1
ATOM 723 O O . LYS A 1 91 ? -8.466 -7.654 9.026 1.00 89.38 91 LYS A O 1
ATOM 728 N N . LYS A 1 92 ? -7.999 -9.355 7.621 1.00 91.62 92 LYS A N 1
ATOM 729 C CA . LYS A 1 92 ? -9.046 -10.251 8.141 1.00 91.62 92 LYS A CA 1
ATOM 730 C C . LYS A 1 92 ? -8.876 -10.518 9.641 1.00 91.62 92 LYS A C 1
ATOM 732 O O . LYS A 1 92 ? -9.855 -10.507 10.381 1.00 91.62 92 LYS A O 1
ATOM 737 N N . TYR A 1 93 ? -7.634 -10.620 10.122 1.00 92.12 93 TYR A N 1
ATOM 738 C CA . TYR A 1 93 ? -7.333 -10.839 11.539 1.00 92.12 93 TYR A CA 1
ATOM 739 C C . TYR A 1 93 ? -7.608 -9.600 12.404 1.00 92.12 93 TYR A C 1
ATOM 741 O O . TYR A 1 93 ? -8.206 -9.714 13.476 1.00 92.12 93 TYR A O 1
ATOM 749 N N . ALA A 1 94 ? -7.217 -8.408 11.940 1.00 89.19 94 ALA A N 1
ATOM 750 C CA . ALA A 1 94 ? -7.527 -7.161 12.644 1.00 89.19 94 ALA A CA 1
ATOM 751 C C . ALA A 1 94 ? -9.031 -6.859 12.648 1.00 89.19 94 ALA A C 1
ATOM 753 O O . ALA A 1 94 ? -9.545 -6.390 13.659 1.00 89.19 94 ALA A O 1
ATOM 754 N N . LYS A 1 95 ? -9.746 -7.163 11.556 1.00 89.94 95 LYS A N 1
ATOM 755 C CA . LYS A 1 95 ? -11.200 -6.971 11.452 1.00 89.94 95 LYS A CA 1
ATOM 756 C C . LYS A 1 95 ? -11.943 -7.784 12.512 1.00 89.94 95 LYS A C 1
ATOM 758 O O . LYS A 1 95 ? -12.756 -7.214 13.232 1.00 89.94 95 LYS A O 1
ATOM 763 N N . VAL A 1 96 ? -11.606 -9.067 12.674 1.00 91.81 96 VAL A N 1
ATOM 764 C CA . VAL A 1 96 ? -12.179 -9.920 13.733 1.00 91.81 96 VAL A CA 1
ATOM 765 C C . VAL A 1 96 ? -11.926 -9.307 15.114 1.00 91.81 96 VAL A C 1
ATOM 767 O O . VAL A 1 96 ? -12.861 -9.087 15.882 1.00 91.81 96 VAL A O 1
ATOM 770 N N . LYS A 1 97 ? -10.683 -8.913 15.405 1.00 92.38 97 LYS A N 1
ATOM 771 C CA . LYS A 1 97 ? -10.334 -8.287 16.690 1.00 92.38 97 LYS A CA 1
ATOM 772 C C . LYS A 1 97 ? -11.036 -6.950 16.926 1.00 92.38 97 LYS A C 1
ATOM 774 O O . LYS A 1 97 ? -11.374 -6.637 18.062 1.00 92.38 97 LYS A O 1
ATOM 779 N N . TYR A 1 98 ? -11.275 -6.171 15.875 1.00 91.88 98 TYR A N 1
ATOM 780 C CA . TYR A 1 98 ? -12.015 -4.915 15.957 1.00 91.88 98 TYR A CA 1
ATOM 781 C C . TYR A 1 98 ? -13.496 -5.142 16.282 1.00 91.88 98 TYR A C 1
ATOM 783 O O . TYR A 1 98 ? -14.083 -4.389 17.057 1.00 91.88 98 TYR A O 1
ATOM 791 N N . THR A 1 99 ? -14.107 -6.189 15.717 1.00 93.19 99 THR A N 1
ATOM 792 C CA . THR A 1 99 ? -15.513 -6.523 15.999 1.00 93.19 99 THR A CA 1
ATOM 793 C C . THR A 1 99 ? -15.746 -6.975 17.438 1.00 93.19 99 THR A C 1
ATOM 795 O O . THR A 1 99 ? -16.835 -6.754 17.955 1.00 93.19 99 THR A O 1
ATOM 798 N N . GLU A 1 100 ? -14.720 -7.522 18.097 1.00 95.12 100 GLU A N 1
ATOM 799 C CA . GLU A 1 100 ? -14.748 -7.901 19.517 1.00 95.12 100 GLU A CA 1
ATOM 800 C C . GLU A 1 100 ? -14.728 -6.688 20.474 1.00 95.12 100 GLU A C 1
ATOM 802 O O . GLU A 1 100 ? -14.971 -6.862 21.665 1.00 95.12 100 GLU A O 1
ATOM 807 N N . LEU A 1 101 ? -14.413 -5.476 19.991 1.00 94.81 101 LEU A N 1
ATOM 808 C CA . LEU A 1 101 ? -14.313 -4.283 20.839 1.00 94.81 101 LEU A CA 1
ATOM 809 C C . LEU A 1 101 ? -15.687 -3.730 21.238 1.00 94.81 101 LEU A C 1
ATOM 811 O O . LEU A 1 101 ? -16.596 -3.642 20.399 1.00 94.81 101 LEU A O 1
ATOM 815 N N . THR A 1 102 ? -15.798 -3.251 22.481 1.00 96.62 102 THR A N 1
ATOM 816 C CA . THR A 1 102 ? -16.947 -2.432 22.911 1.00 96.62 102 THR A CA 1
ATOM 817 C C . THR A 1 102 ? -16.967 -1.083 22.186 1.00 96.62 102 THR A C 1
ATOM 819 O O . THR A 1 102 ? -15.999 -0.699 21.524 1.00 96.62 102 THR A O 1
ATOM 822 N N . ASN A 1 103 ? -18.070 -0.340 22.290 1.00 96.31 103 ASN A N 1
ATOM 823 C CA . ASN A 1 103 ? -18.156 0.986 21.674 1.00 96.31 103 ASN A CA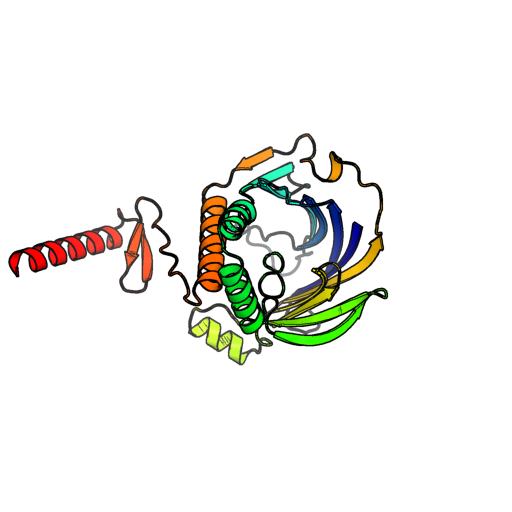 1
ATOM 824 C C . ASN A 1 103 ? -17.128 1.951 22.284 1.00 96.31 103 ASN A C 1
ATOM 826 O O . ASN A 1 103 ? -16.421 2.627 21.543 1.00 96.31 103 ASN A O 1
ATOM 830 N N . GLU A 1 104 ? -16.951 1.919 23.604 1.00 95.81 104 GLU A N 1
ATOM 831 C CA . GLU A 1 104 ? -15.958 2.724 24.322 1.00 95.81 104 GLU A CA 1
ATOM 832 C C . GLU A 1 104 ? -14.527 2.352 23.901 1.00 95.81 104 GLU A C 1
ATOM 834 O O . GLU A 1 104 ? -13.674 3.217 23.697 1.00 95.81 104 GLU A O 1
ATOM 839 N N . GLU A 1 105 ? -14.245 1.057 23.715 1.00 95.31 105 GLU A N 1
ATOM 840 C CA . GLU A 1 105 ? -12.948 0.611 23.205 1.00 95.31 105 GLU A CA 1
ATOM 841 C C . GLU A 1 105 ? -12.708 1.071 21.763 1.00 95.31 105 GLU A C 1
ATOM 843 O O . GLU A 1 105 ? -11.576 1.423 21.429 1.00 95.31 105 GLU A O 1
ATOM 848 N N . LYS A 1 106 ? -13.740 1.082 20.909 1.00 94.38 106 LYS A N 1
ATOM 849 C CA . LYS A 1 106 ? -13.649 1.578 19.525 1.00 94.38 106 LYS A CA 1
ATOM 850 C C . LYS A 1 106 ? -13.406 3.081 19.482 1.00 94.38 106 LYS A C 1
ATOM 852 O O . LYS A 1 106 ? -12.574 3.521 18.692 1.00 94.38 106 LYS A O 1
ATOM 857 N N . GLU A 1 107 ? -14.077 3.851 20.331 1.00 93.56 107 GLU A N 1
ATOM 858 C CA . GLU A 1 107 ? -13.841 5.290 20.471 1.00 93.56 107 GLU A CA 1
ATOM 859 C C . GLU A 1 107 ? -12.397 5.563 20.901 1.00 93.56 107 GLU A C 1
ATOM 861 O O . GLU A 1 107 ? -11.671 6.277 20.209 1.00 93.56 107 GLU A O 1
ATOM 866 N N . ALA A 1 108 ? -11.925 4.898 21.960 1.00 93.50 108 ALA A N 1
ATOM 867 C CA . ALA A 1 108 ? -10.540 5.028 22.410 1.00 93.50 108 ALA A CA 1
ATOM 868 C C . ALA A 1 108 ? -9.528 4.551 21.350 1.00 93.50 108 ALA A C 1
ATOM 870 O O . ALA A 1 108 ? -8.430 5.098 21.231 1.00 93.50 108 ALA A O 1
ATOM 871 N N . PHE A 1 109 ? -9.866 3.519 20.573 1.00 92.56 109 PHE A N 1
ATOM 872 C CA . PHE A 1 109 ? -9.043 3.033 19.465 1.00 92.56 109 PHE A CA 1
ATOM 873 C C . PHE A 1 109 ? -8.877 4.108 18.384 1.00 92.56 109 PHE A C 1
ATOM 875 O O . PHE A 1 109 ? -7.748 4.390 17.973 1.00 92.56 109 PHE A O 1
ATOM 882 N N . HIS A 1 110 ? -9.976 4.742 17.971 1.00 88.94 110 HIS A N 1
ATOM 883 C CA . HIS A 1 110 ? -9.972 5.814 16.973 1.00 88.94 110 HIS A CA 1
ATOM 884 C C . HIS A 1 110 ? -9.272 7.073 17.473 1.00 88.94 110 HIS A C 1
ATOM 886 O O . HIS A 1 110 ? -8.428 7.611 16.762 1.00 88.94 110 HIS A O 1
ATOM 892 N N . GLU A 1 111 ? -9.503 7.482 18.721 1.00 89.12 111 GLU A N 1
ATOM 893 C CA . GLU A 1 111 ? -8.790 8.608 19.335 1.00 89.12 111 GLU A CA 1
ATOM 894 C C . GLU A 1 111 ? -7.267 8.368 19.326 1.00 89.12 111 GLU A C 1
ATOM 896 O O . GLU A 1 111 ? -6.463 9.260 19.043 1.00 89.12 111 GLU A O 1
ATOM 901 N N . ARG A 1 112 ? -6.833 7.127 19.588 1.00 88.75 112 ARG A N 1
ATOM 902 C CA . ARG A 1 112 ? -5.412 6.753 19.536 1.00 88.75 112 ARG A CA 1
ATOM 903 C C . ARG A 1 112 ? -4.851 6.692 18.119 1.00 88.75 112 ARG A C 1
ATOM 905 O O . ARG A 1 112 ? -3.648 6.939 17.973 1.00 88.75 112 ARG A O 1
ATOM 912 N N . MET A 1 113 ? -5.661 6.343 17.119 1.00 85.31 113 MET A N 1
ATOM 913 C CA . MET A 1 113 ? -5.285 6.439 15.706 1.00 85.31 113 MET A CA 1
ATOM 914 C C . MET A 1 113 ? -5.108 7.900 15.297 1.00 85.31 113 MET A C 1
ATOM 916 O O . MET A 1 113 ? -4.057 8.254 14.764 1.00 85.31 113 MET A O 1
ATOM 920 N N . GLU A 1 114 ? -6.075 8.753 15.627 1.00 80.25 114 GLU A N 1
ATOM 921 C CA . GLU A 1 114 ? -6.059 10.183 15.320 1.00 80.25 114 GLU A CA 1
ATOM 922 C C . GLU A 1 114 ? -4.858 10.884 15.962 1.00 80.25 114 GLU A C 1
ATOM 924 O O . GLU A 1 114 ? -4.083 11.543 15.268 1.00 80.25 114 GLU A O 1
ATOM 929 N N . LYS A 1 115 ? -4.597 10.632 17.254 1.00 81.56 115 LYS A N 1
ATOM 930 C CA . LYS A 1 115 ? -3.395 11.120 17.962 1.00 81.56 115 LYS A CA 1
ATOM 931 C C . LYS A 1 115 ? -2.079 10.710 17.292 1.00 81.56 115 LYS A C 1
ATOM 933 O O . LYS A 1 115 ? -1.055 11.352 17.508 1.00 81.56 115 LYS A O 1
ATOM 938 N N . ARG A 1 116 ? -2.084 9.630 16.506 1.00 77.50 116 ARG A N 1
ATOM 939 C CA . ARG A 1 116 ? -0.925 9.121 15.754 1.00 77.50 116 ARG A CA 1
ATOM 940 C C . ARG A 1 116 ? -0.933 9.542 14.280 1.00 77.50 116 ARG A C 1
ATOM 942 O O . ARG A 1 116 ? -0.062 9.096 13.539 1.00 77.50 116 ARG A O 1
ATOM 949 N N . GLY A 1 117 ? -1.887 10.372 13.852 1.00 71.00 117 GLY A N 1
ATOM 950 C CA . GLY A 1 117 ? -2.035 10.802 12.459 1.00 71.00 117 GLY A CA 1
ATOM 951 C C . GLY A 1 117 ? -2.512 9.692 11.518 1.00 71.00 117 GLY A C 1
ATOM 952 O O . GLY A 1 117 ? -2.310 9.766 10.310 1.00 71.00 117 GLY A O 1
ATOM 953 N N . ILE A 1 118 ? -3.120 8.630 12.051 1.00 76.94 118 ILE A N 1
ATOM 954 C CA . ILE A 1 118 ? -3.554 7.479 11.260 1.00 76.94 118 ILE A CA 1
ATOM 955 C C . ILE A 1 118 ? -5.004 7.683 10.849 1.00 76.94 118 ILE A C 1
ATOM 957 O O . ILE A 1 118 ? -5.906 7.695 11.678 1.00 76.94 118 ILE A O 1
ATOM 961 N N . VAL A 1 119 ? -5.210 7.807 9.545 1.00 70.12 119 VAL A N 1
ATOM 962 C CA . VAL A 1 119 ? -6.503 8.159 8.939 1.00 70.12 119 VAL A CA 1
ATOM 963 C C . VAL A 1 119 ? -7.322 6.923 8.589 1.00 70.12 119 VAL A C 1
ATOM 965 O O . VAL A 1 119 ? -8.546 6.970 8.529 1.00 70.12 119 VAL A O 1
ATOM 968 N N . SER A 1 120 ? -6.639 5.815 8.313 1.00 74.25 120 SER A N 1
ATOM 969 C CA . SER A 1 120 ? -7.249 4.542 7.961 1.00 74.25 120 SER A CA 1
ATOM 970 C C . SER A 1 120 ? -6.308 3.401 8.337 1.00 74.25 120 SER A C 1
ATOM 972 O O . SER A 1 120 ? -5.085 3.536 8.268 1.00 74.25 120 SER A O 1
ATOM 974 N N . LEU A 1 121 ? -6.878 2.258 8.718 1.00 71.38 121 LEU A N 1
ATOM 975 C CA . LEU A 1 121 ? -6.122 1.013 8.861 1.00 71.38 121 LEU A CA 1
ATOM 976 C C . LEU A 1 121 ? -5.686 0.448 7.503 1.00 71.38 121 LEU A C 1
ATOM 978 O O . LEU A 1 121 ? -4.778 -0.377 7.460 1.00 71.38 121 LEU A O 1
ATOM 982 N N . ASP A 1 122 ? -6.296 0.911 6.412 1.00 70.50 122 ASP A N 1
ATOM 983 C CA . ASP A 1 122 ? -5.959 0.522 5.045 1.00 70.50 122 ASP A CA 1
ATOM 984 C C . ASP A 1 122 ? -4.840 1.379 4.445 1.00 70.50 122 ASP A C 1
ATOM 986 O O . ASP A 1 122 ? -4.120 0.909 3.567 1.00 70.50 122 ASP A O 1
ATOM 990 N N . LEU A 1 123 ? -4.663 2.612 4.935 1.00 73.12 123 LEU A N 1
ATOM 991 C CA . LEU A 1 123 ? -3.656 3.557 4.451 1.00 73.12 123 LEU A CA 1
ATOM 992 C C . LEU A 1 123 ? -2.528 3.707 5.471 1.00 73.12 123 LEU A C 1
ATOM 994 O O . LEU A 1 123 ? -2.592 4.513 6.403 1.00 73.12 123 LEU A O 1
ATOM 998 N N . LEU A 1 124 ? -1.486 2.895 5.310 1.00 66.44 124 LEU A N 1
ATOM 999 C CA . LEU A 1 124 ? -0.381 2.844 6.264 1.00 66.44 124 LEU A CA 1
ATOM 1000 C C . LEU A 1 124 ? 0.656 3.937 5.994 1.00 66.44 124 LEU A C 1
ATOM 1002 O O . LEU A 1 124 ? 0.971 4.248 4.844 1.00 66.44 124 LEU A O 1
ATOM 1006 N N . GLY A 1 125 ? 1.228 4.478 7.074 1.00 69.50 125 GLY A N 1
ATOM 1007 C CA . GLY A 1 125 ? 2.399 5.357 6.998 1.00 69.50 125 GLY A CA 1
ATOM 1008 C C . GLY A 1 125 ? 2.136 6.695 6.304 1.00 69.50 125 GLY A C 1
ATOM 1009 O O . GLY A 1 125 ? 2.989 7.165 5.561 1.00 69.50 125 GLY A O 1
ATOM 1010 N N . LEU A 1 126 ? 0.952 7.287 6.501 1.00 80.06 126 LEU A N 1
ATOM 1011 C CA . LEU A 1 126 ? 0.635 8.610 5.949 1.00 80.06 126 LEU A CA 1
ATOM 1012 C C . LEU A 1 126 ? 1.404 9.737 6.656 1.00 80.06 126 LEU A C 1
ATOM 1014 O O . LEU A 1 126 ? 1.775 10.713 6.016 1.00 80.06 126 LEU A O 1
ATOM 1018 N N . GLY A 1 127 ? 1.682 9.586 7.955 1.00 82.94 127 GLY A N 1
ATOM 1019 C CA . GLY A 1 127 ? 2.343 10.611 8.761 1.00 82.94 127 GLY A CA 1
ATOM 1020 C C . GLY A 1 127 ? 1.367 11.681 9.250 1.00 82.94 127 GLY A C 1
ATOM 1021 O O . GLY A 1 127 ? 0.255 11.361 9.663 1.00 82.94 127 GLY A O 1
ATOM 1022 N N . LYS A 1 128 ? 1.784 12.948 9.275 1.00 86.50 128 LYS A N 1
ATOM 1023 C CA . LYS A 1 128 ? 0.967 14.059 9.791 1.00 86.50 128 LYS A CA 1
ATOM 1024 C C . LYS A 1 128 ? 0.197 14.726 8.660 1.00 86.50 128 LYS A C 1
ATOM 1026 O O . LYS A 1 128 ? 0.729 14.878 7.566 1.00 86.50 128 LYS A O 1
ATOM 1031 N N . LYS A 1 129 ? -1.031 15.178 8.930 1.00 89.69 129 LYS A N 1
ATOM 1032 C CA . LYS A 1 129 ? -1.759 16.048 7.997 1.00 89.69 129 LYS A CA 1
ATOM 1033 C C . LYS A 1 129 ? -1.047 17.401 7.931 1.00 89.69 129 LYS A C 1
ATOM 1035 O O . LYS A 1 129 ? -0.889 18.049 8.961 1.00 89.69 129 LYS A O 1
ATOM 1040 N N . VAL A 1 130 ? -0.635 17.813 6.737 1.00 93.69 130 VAL A N 1
ATOM 1041 C CA . VAL A 1 130 ? 0.087 19.074 6.482 1.00 93.69 130 VAL A CA 1
ATOM 1042 C C . VAL A 1 130 ? -0.715 20.064 5.641 1.00 93.69 130 VAL A C 1
ATOM 1044 O O . VAL A 1 130 ? -0.324 21.221 5.522 1.00 93.69 130 VAL A O 1
ATOM 1047 N N . GLY A 1 131 ? -1.845 19.642 5.070 1.00 95.56 131 GLY A N 1
ATOM 1048 C CA . GLY A 1 131 ? -2.703 20.535 4.302 1.00 95.56 131 GLY A CA 1
ATOM 1049 C C . GLY A 1 131 ? -3.892 19.842 3.655 1.00 95.56 131 GLY A C 1
ATOM 1050 O O . GLY A 1 131 ? -4.256 18.714 4.000 1.00 95.56 131 GLY A O 1
ATOM 1051 N N . THR A 1 132 ? -4.488 20.550 2.705 1.00 97.50 132 THR A N 1
ATOM 1052 C CA . THR A 1 132 ? -5.578 20.093 1.842 1.00 97.50 132 THR A CA 1
ATOM 1053 C C . THR A 1 132 ? -5.305 20.542 0.413 1.00 97.50 132 THR A C 1
ATOM 1055 O O . THR A 1 132 ? -4.641 21.556 0.210 1.00 97.50 132 THR A O 1
ATOM 1058 N N . ASP A 1 133 ? -5.819 19.808 -0.564 1.00 98.12 133 ASP A N 1
ATOM 1059 C CA . ASP A 1 133 ? -5.629 20.090 -1.989 1.00 98.12 133 ASP A CA 1
ATOM 1060 C C . ASP A 1 133 ? -6.823 19.555 -2.799 1.00 98.12 133 ASP A C 1
ATOM 1062 O O . ASP A 1 133 ? -7.700 18.882 -2.250 1.00 98.12 133 ASP A O 1
ATOM 1066 N N . ASN A 1 134 ? -6.860 19.821 -4.102 1.00 97.88 134 ASN A N 1
ATOM 1067 C CA . ASN A 1 134 ? -7.856 19.274 -5.014 1.00 97.88 134 ASN A CA 1
ATOM 1068 C C . ASN A 1 134 ? -7.187 18.510 -6.163 1.00 97.88 134 ASN A C 1
ATOM 1070 O O . ASN A 1 134 ? -6.369 19.065 -6.893 1.00 97.88 134 ASN A O 1
ATOM 1074 N N . ILE A 1 135 ? -7.563 17.243 -6.351 1.00 98.00 135 ILE A N 1
ATOM 1075 C CA . ILE A 1 135 ? -7.091 16.416 -7.468 1.00 98.00 135 ILE A CA 1
ATOM 1076 C C . ILE A 1 135 ? -8.307 15.919 -8.239 1.00 98.00 135 ILE A C 1
ATOM 1078 O O . ILE A 1 135 ? -9.177 15.266 -7.668 1.00 98.00 135 ILE A O 1
ATOM 1082 N N . LEU A 1 136 ? -8.375 16.233 -9.537 1.00 97.81 136 LEU A N 1
ATOM 1083 C CA . LEU A 1 136 ? -9.477 15.829 -10.423 1.00 97.81 136 LEU A CA 1
ATOM 1084 C C . LEU A 1 136 ? -10.869 16.208 -9.868 1.00 97.81 136 LEU A C 1
ATOM 1086 O O . LEU A 1 136 ? -11.830 15.442 -9.949 1.00 97.81 136 LEU A O 1
ATOM 1090 N N . GLY A 1 137 ? -10.981 17.388 -9.250 1.00 97.12 137 GLY A N 1
ATOM 1091 C CA . GLY A 1 137 ? -12.222 17.857 -8.634 1.00 97.12 137 GLY A CA 1
ATOM 1092 C C . GLY A 1 137 ? -12.539 17.214 -7.280 1.00 97.12 137 GLY A C 1
ATOM 1093 O O . GLY A 1 137 ? -13.600 17.490 -6.731 1.00 97.12 137 GLY A O 1
ATOM 1094 N N . ARG A 1 138 ? -11.663 16.367 -6.722 1.00 97.56 138 ARG A N 1
ATOM 1095 C CA . ARG A 1 138 ? -11.853 15.709 -5.420 1.00 97.56 138 ARG A CA 1
ATOM 1096 C C . ARG A 1 138 ? -11.032 16.388 -4.333 1.00 97.56 138 ARG A C 1
ATOM 1098 O O . ARG A 1 138 ? -9.826 16.586 -4.482 1.00 97.56 138 ARG A O 1
ATOM 1105 N N . GLU A 1 139 ? -11.685 16.705 -3.219 1.00 97.94 139 GLU A N 1
ATOM 1106 C CA . GLU A 1 139 ? -11.011 17.270 -2.055 1.00 97.94 139 GLU A CA 1
ATOM 1107 C C . GLU A 1 139 ? -10.136 16.213 -1.373 1.00 97.94 139 GLU A C 1
ATOM 110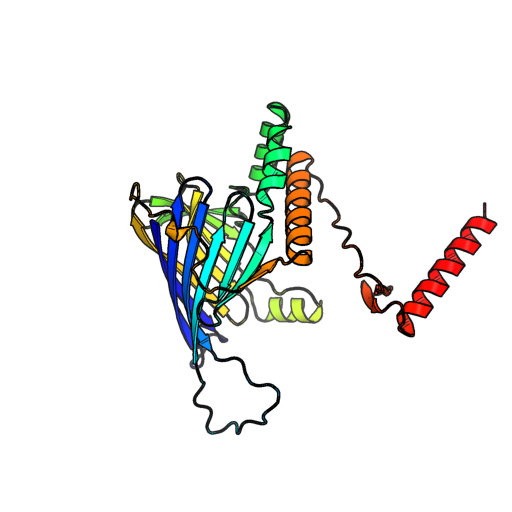9 O O . GLU A 1 139 ? -10.592 15.125 -0.999 1.00 97.94 139 GLU A O 1
ATOM 1114 N N . CYS A 1 140 ? -8.860 16.547 -1.221 1.00 96.94 140 CYS A N 1
ATOM 1115 C CA . CYS A 1 140 ? -7.845 15.688 -0.645 1.00 96.94 140 CYS A CA 1
ATOM 1116 C C . CYS A 1 140 ? -7.294 16.288 0.643 1.00 96.94 140 CYS A C 1
ATOM 1118 O O . CYS A 1 140 ? -7.020 17.484 0.725 1.00 96.94 140 CYS A O 1
ATOM 1120 N N . ASP A 1 141 ? -7.052 15.427 1.622 1.00 95.00 141 ASP A N 1
ATOM 1121 C CA . ASP A 1 141 ? -6.190 15.740 2.752 1.00 95.00 141 ASP A CA 1
ATOM 1122 C C . ASP A 1 141 ? -4.751 15.337 2.399 1.00 95.00 141 ASP A C 1
ATOM 1124 O O . ASP A 1 141 ? -4.514 14.236 1.895 1.00 95.00 141 ASP A O 1
ATOM 1128 N N . VAL A 1 142 ? -3.791 16.230 2.644 1.00 95.75 142 VAL A N 1
ATOM 1129 C CA . VAL A 1 142 ? -2.373 16.008 2.330 1.00 95.75 142 VAL A CA 1
ATOM 1130 C C . VAL A 1 142 ? -1.640 15.595 3.591 1.00 95.75 142 VAL A C 1
ATOM 1132 O O . VAL A 1 142 ? -1.651 16.319 4.590 1.00 95.75 142 VAL A O 1
ATOM 1135 N N . TYR A 1 143 ? -0.982 14.445 3.528 1.00 93.50 143 TYR A N 1
ATOM 1136 C CA . TYR A 1 143 ? -0.195 13.887 4.617 1.00 93.50 143 TYR A CA 1
ATOM 1137 C C . TYR A 1 143 ? 1.279 13.812 4.250 1.00 93.50 143 TYR A C 1
ATOM 1139 O O . TYR A 1 143 ? 1.619 13.580 3.091 1.00 93.50 143 TYR A O 1
ATOM 1147 N N . GLU A 1 144 ? 2.137 13.998 5.247 1.00 92.12 144 GLU A N 1
ATOM 1148 C CA . GLU A 1 144 ? 3.589 13.948 5.126 1.00 92.12 144 GLU A CA 1
ATOM 1149 C C . GLU A 1 144 ? 4.181 13.031 6.204 1.00 92.12 144 GLU A C 1
ATOM 1151 O O . GLU A 1 144 ? 3.901 13.184 7.398 1.00 92.12 144 GLU A O 1
ATOM 1156 N N . TYR A 1 145 ? 5.004 12.078 5.773 1.00 89.19 145 TYR A N 1
ATOM 1157 C CA . TYR A 1 145 ? 5.746 11.152 6.620 1.00 89.19 145 TYR A CA 1
ATOM 1158 C C . TYR A 1 145 ? 7.241 11.234 6.325 1.00 89.19 145 TYR A C 1
ATOM 1160 O O . TYR A 1 145 ? 7.644 11.286 5.163 1.00 89.19 145 TYR A O 1
ATOM 1168 N N . GLY A 1 146 ? 8.044 11.152 7.384 1.00 88.44 146 GLY A N 1
ATOM 1169 C CA . GLY A 1 146 ? 9.497 11.157 7.295 1.00 88.44 146 GLY A CA 1
ATOM 1170 C C . GLY A 1 146 ? 10.069 12.543 7.011 1.00 88.44 146 GLY A C 1
ATOM 1171 O O . GLY A 1 146 ? 9.406 13.556 7.218 1.00 88.44 146 GLY A O 1
ATOM 1172 N N . GLU A 1 147 ? 11.323 12.575 6.582 1.00 87.62 147 GLU A N 1
ATOM 1173 C CA . GLU A 1 147 ? 12.100 13.798 6.385 1.00 87.62 147 GLU A CA 1
ATOM 1174 C C . GLU A 1 147 ? 12.821 13.724 5.046 1.00 87.62 147 GLU A C 1
ATOM 1176 O O . GLU A 1 147 ? 13.193 12.643 4.582 1.00 87.62 147 GLU A O 1
ATOM 1181 N N . LYS A 1 148 ? 13.006 14.881 4.404 1.00 87.31 148 LYS A N 1
ATOM 1182 C CA . LYS A 1 148 ? 13.689 14.932 3.115 1.00 87.31 148 LYS A CA 1
ATOM 1183 C C . LYS A 1 148 ? 15.136 14.455 3.288 1.00 87.31 148 LYS A C 1
ATOM 1185 O O . LYS A 1 148 ? 15.845 15.032 4.115 1.00 87.31 148 LYS A O 1
ATOM 1190 N N . PRO A 1 149 ? 15.590 13.455 2.514 1.00 86.00 149 PRO A N 1
ATOM 1191 C CA . PRO A 1 149 ? 16.965 13.000 2.601 1.00 86.00 149 PRO A CA 1
ATOM 1192 C C . PRO A 1 149 ? 17.928 14.111 2.172 1.00 86.00 149 PRO A C 1
ATOM 1194 O O . PRO A 1 149 ? 17.689 14.846 1.212 1.00 86.00 149 PRO A O 1
ATOM 1197 N N . THR A 1 150 ? 19.041 14.204 2.886 1.00 86.88 150 THR A N 1
ATOM 1198 C CA . THR A 1 150 ? 20.208 15.031 2.559 1.00 86.88 150 THR A CA 1
ATOM 1199 C C . THR A 1 150 ? 21.443 14.138 2.537 1.00 86.88 150 THR A C 1
ATOM 1201 O O . THR A 1 150 ? 21.431 13.061 3.135 1.00 86.88 150 THR A O 1
ATOM 1204 N N . ASP A 1 151 ? 22.519 14.570 1.880 1.00 85.44 151 ASP A N 1
ATOM 1205 C CA . ASP A 1 151 ? 23.770 13.797 1.861 1.00 85.44 151 ASP A CA 1
ATOM 1206 C C . ASP A 1 151 ? 24.280 13.526 3.284 1.00 85.44 151 ASP A C 1
ATOM 1208 O O . ASP A 1 151 ? 24.694 12.414 3.600 1.00 85.44 151 ASP A O 1
ATOM 1212 N N . GLU A 1 152 ? 24.165 14.513 4.175 1.00 87.31 152 GLU A N 1
ATOM 1213 C CA . GLU A 1 152 ? 24.531 14.379 5.586 1.00 87.31 152 GLU A CA 1
ATOM 1214 C C . GLU A 1 152 ? 23.678 13.325 6.303 1.00 87.31 152 GLU A C 1
ATOM 1216 O O . GLU A 1 152 ? 24.220 12.373 6.863 1.00 87.31 152 GLU A O 1
ATOM 1221 N N . THR A 1 153 ? 22.347 13.441 6.238 1.00 86.94 153 THR A N 1
ATOM 1222 C CA . THR A 1 153 ? 21.443 12.510 6.937 1.00 86.94 153 THR A CA 1
ATOM 1223 C C . THR A 1 153 ? 21.552 11.086 6.396 1.00 86.94 153 THR A C 1
ATOM 1225 O O . THR A 1 153 ? 21.449 10.122 7.157 1.00 86.94 153 THR A O 1
ATOM 1228 N N . PHE A 1 154 ? 21.827 10.939 5.099 1.00 84.81 154 PHE A N 1
ATOM 1229 C CA . PHE A 1 154 ? 22.123 9.652 4.487 1.00 84.81 154 PHE A CA 1
ATOM 1230 C C . PHE A 1 154 ? 23.429 9.057 5.020 1.00 84.81 154 PHE A C 1
ATOM 1232 O O . PHE A 1 154 ? 23.432 7.917 5.483 1.00 84.81 154 PHE A O 1
ATOM 1239 N N . MET A 1 155 ? 24.527 9.820 5.007 1.00 86.25 155 MET A N 1
ATOM 1240 C CA . MET A 1 155 ? 25.823 9.334 5.492 1.00 86.25 155 MET A CA 1
ATOM 1241 C C . MET A 1 155 ? 25.774 8.969 6.976 1.00 86.25 155 MET A C 1
ATOM 1243 O O . MET A 1 155 ? 26.323 7.937 7.363 1.00 86.25 155 MET A O 1
ATOM 1247 N N . THR A 1 156 ? 25.067 9.749 7.798 1.00 88.31 156 THR A N 1
ATOM 1248 C CA . THR A 1 156 ? 24.827 9.410 9.206 1.00 88.31 156 THR A CA 1
ATOM 1249 C C . THR A 1 156 ? 24.056 8.098 9.349 1.00 88.31 156 THR A C 1
ATOM 1251 O O . THR A 1 156 ? 24.449 7.250 10.149 1.00 88.31 156 THR A O 1
ATOM 1254 N N . ALA A 1 157 ? 22.992 7.890 8.567 1.00 86.06 157 ALA A N 1
ATOM 1255 C CA . ALA A 1 157 ? 22.213 6.654 8.618 1.00 86.06 157 ALA A CA 1
ATOM 125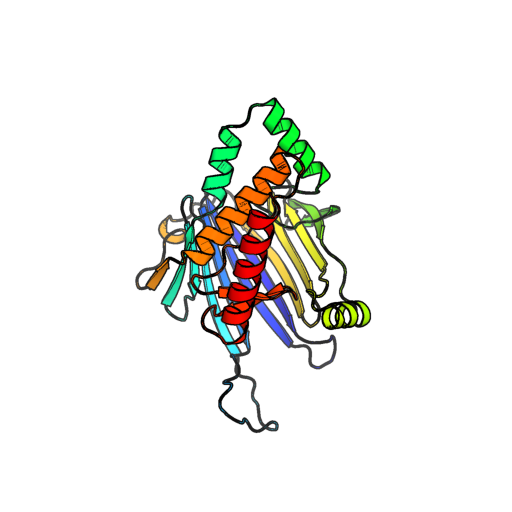6 C C . ALA A 1 157 ? 23.046 5.426 8.216 1.00 86.06 157 ALA A C 1
ATOM 1258 O O . ALA A 1 157 ? 23.021 4.411 8.913 1.00 86.06 157 ALA A O 1
ATOM 1259 N N . VAL A 1 158 ? 23.846 5.547 7.151 1.00 84.88 158 VAL A N 1
ATOM 1260 C CA . VAL A 1 158 ? 24.768 4.495 6.698 1.00 84.88 158 VAL A CA 1
ATOM 1261 C C . VAL A 1 158 ? 25.796 4.161 7.780 1.00 84.88 158 VAL A C 1
ATOM 1263 O O . VAL A 1 158 ? 25.984 2.989 8.096 1.00 84.88 158 VAL A O 1
ATOM 1266 N N . GLN A 1 159 ? 26.428 5.171 8.388 1.00 87.94 159 GLN A N 1
ATOM 1267 C CA . GLN A 1 159 ? 27.399 4.970 9.472 1.00 87.94 159 GLN A CA 1
ATOM 1268 C C . GLN A 1 159 ? 26.775 4.309 10.706 1.00 87.94 159 GLN A C 1
ATOM 1270 O O . GLN A 1 159 ? 27.419 3.489 11.355 1.00 87.94 159 GLN A O 1
ATOM 1275 N N . ALA A 1 160 ? 25.523 4.643 11.017 1.00 87.62 160 ALA A N 1
ATOM 1276 C CA . ALA A 1 160 ? 24.786 4.058 12.131 1.00 87.62 160 ALA A CA 1
ATOM 1277 C C . ALA A 1 160 ? 24.158 2.689 11.803 1.00 87.62 160 ALA A C 1
ATOM 1279 O O . ALA A 1 160 ? 23.555 2.076 12.683 1.00 87.62 160 ALA A O 1
ATOM 1280 N N . GLY A 1 161 ? 24.268 2.204 10.559 1.00 83.56 161 GLY A N 1
ATOM 1281 C CA . GLY A 1 161 ? 23.657 0.945 10.127 1.00 83.56 161 GLY A CA 1
ATOM 1282 C C . GLY A 1 161 ? 22.124 0.961 10.159 1.00 83.56 161 GLY A C 1
ATOM 1283 O O . GLY A 1 161 ? 21.503 -0.090 10.312 1.00 83.56 161 GLY A O 1
ATOM 1284 N N . VAL A 1 162 ? 21.502 2.138 10.045 1.00 83.88 162 VAL A N 1
ATOM 1285 C CA . VAL A 1 162 ? 20.040 2.298 10.037 1.00 83.88 162 VAL A CA 1
ATOM 1286 C C . VAL A 1 162 ? 19.537 2.681 8.649 1.00 83.88 162 VAL A C 1
ATOM 1288 O O . VAL A 1 162 ? 20.290 3.154 7.798 1.00 83.88 162 VAL A O 1
ATOM 1291 N N . SER A 1 163 ? 18.240 2.481 8.412 1.00 79.25 163 SER A N 1
ATOM 1292 C CA . SER A 1 163 ? 17.618 2.898 7.155 1.00 79.25 163 SER A CA 1
ATOM 1293 C C . SER A 1 163 ? 17.741 4.416 6.983 1.00 79.25 163 SER A C 1
ATOM 1295 O O . SER A 1 163 ? 17.383 5.148 7.911 1.00 79.25 163 SER A O 1
ATOM 1297 N N . PRO A 1 164 ? 18.181 4.905 5.811 1.00 85.00 164 PRO A N 1
ATOM 1298 C CA . PRO A 1 164 ? 18.175 6.327 5.513 1.00 85.00 164 PRO A CA 1
ATOM 1299 C C . PRO A 1 164 ? 16.773 6.934 5.617 1.00 85.00 164 PRO A C 1
ATOM 1301 O O . PRO A 1 164 ? 15.780 6.229 5.384 1.00 85.00 164 PRO A O 1
ATOM 1304 N N . PRO A 1 165 ? 16.676 8.235 5.941 1.00 87.44 165 PRO A N 1
ATOM 1305 C CA . PRO A 1 165 ? 15.401 8.923 5.908 1.00 87.44 165 PRO A CA 1
ATOM 1306 C C . PRO A 1 165 ? 14.873 8.995 4.475 1.00 87.44 165 PRO A C 1
ATOM 1308 O O . PRO A 1 165 ? 15.620 8.997 3.494 1.00 87.44 165 PRO A O 1
ATOM 1311 N N . TYR A 1 166 ? 13.558 9.079 4.375 1.00 90.56 166 TYR A N 1
ATOM 1312 C CA . TYR A 1 166 ? 12.851 9.380 3.146 1.00 90.56 166 TYR A CA 1
ATOM 1313 C C . TYR A 1 166 ? 11.651 10.251 3.489 1.00 90.56 166 TYR A C 1
ATOM 1315 O O . TYR A 1 166 ? 11.125 10.191 4.604 1.00 90.56 166 TYR A O 1
ATOM 1323 N N . LEU A 1 167 ? 11.199 11.032 2.517 1.00 92.06 167 LEU A N 1
ATOM 1324 C CA . LEU A 1 167 ? 9.987 11.821 2.615 1.00 92.06 167 LEU A CA 1
ATOM 1325 C C . LEU A 1 167 ? 8.903 11.163 1.774 1.00 92.06 167 LEU A C 1
ATOM 1327 O O . LEU A 1 167 ? 9.099 10.879 0.595 1.00 92.06 167 LEU A O 1
ATOM 1331 N N . LYS A 1 168 ? 7.725 10.973 2.356 1.00 93.75 168 LYS A N 1
ATOM 1332 C CA . LYS A 1 168 ? 6.537 10.525 1.638 1.00 93.75 168 LYS A CA 1
ATOM 1333 C C . LYS A 1 168 ? 5.425 11.544 1.811 1.00 93.75 168 LYS A C 1
ATOM 1335 O O . LYS A 1 168 ? 5.024 11.832 2.935 1.00 93.75 168 LYS A O 1
ATOM 1340 N N . LYS A 1 169 ? 4.883 12.043 0.702 1.00 95.56 169 LYS A N 1
ATOM 1341 C CA . LYS A 1 169 ? 3.660 12.853 0.679 1.00 95.56 169 LYS A CA 1
ATOM 1342 C C . LYS A 1 169 ? 2.529 12.089 0.027 1.00 95.56 169 LYS A C 1
ATOM 1344 O O . LYS A 1 169 ? 2.714 11.512 -1.036 1.00 95.56 169 LYS A O 1
ATOM 1349 N N . THR A 1 170 ? 1.360 12.088 0.652 1.00 95.88 170 THR A N 1
ATOM 1350 C CA . THR A 1 170 ? 0.183 11.379 0.141 1.00 95.88 170 THR A CA 1
ATOM 1351 C C . THR A 1 170 ? -1.040 12.283 0.174 1.00 95.88 170 THR A C 1
ATOM 1353 O O . THR A 1 170 ? -1.384 12.824 1.220 1.00 95.88 170 THR A O 1
ATOM 1356 N N . TRP A 1 171 ? -1.716 12.409 -0.963 1.00 97.00 171 TRP A N 1
ATOM 1357 C CA . TRP A 1 171 ? -2.985 13.109 -1.111 1.00 97.00 171 TRP A CA 1
ATOM 1358 C C . TRP A 1 171 ? -4.101 12.080 -1.054 1.00 97.00 171 TRP A C 1
ATOM 1360 O O . TRP A 1 171 ? -4.240 11.262 -1.964 1.00 97.00 171 TRP A O 1
ATOM 1370 N N . VAL A 1 172 ? -4.876 12.101 0.024 1.00 94.75 172 VAL A N 1
ATOM 1371 C CA . VAL A 1 172 ? -5.951 11.141 0.271 1.00 94.75 172 VAL A CA 1
ATOM 1372 C C . VAL A 1 172 ? -7.286 11.811 -0.009 1.00 94.75 172 VAL A C 1
ATOM 1374 O O . VAL A 1 172 ? -7.650 12.757 0.690 1.00 94.75 172 VAL A O 1
ATOM 1377 N N . TRP A 1 173 ? -8.038 11.302 -0.985 1.00 94.38 173 TRP A N 1
ATOM 1378 C CA . TRP A 1 173 ? -9.413 11.727 -1.241 1.00 94.38 173 TRP A CA 1
ATOM 1379 C C . TRP A 1 173 ? -10.250 11.533 0.022 1.00 94.38 173 TRP A C 1
ATOM 1381 O O . TRP A 1 173 ? -10.387 10.416 0.531 1.00 94.38 173 TRP A O 1
ATOM 1391 N N . ARG A 1 174 ? -10.785 12.639 0.550 1.00 90.00 174 ARG A N 1
ATOM 1392 C CA . ARG A 1 174 ? -11.377 12.690 1.888 1.00 90.00 174 ARG A CA 1
ATOM 1393 C C . ARG A 1 174 ? -12.554 11.736 2.064 1.00 90.00 174 ARG A C 1
ATOM 1395 O O . ARG A 1 174 ? -12.653 11.129 3.129 1.00 90.00 174 ARG A O 1
ATOM 1402 N N . GLU A 1 175 ? -13.421 11.617 1.066 1.00 88.81 175 GLU A N 1
ATOM 1403 C CA . GLU A 1 175 ? -14.639 10.803 1.147 1.00 88.81 175 GLU A CA 1
ATOM 1404 C C . GLU A 1 175 ? -14.322 9.318 0.973 1.00 88.81 175 GLU A C 1
ATOM 1406 O O . GLU A 1 175 ? -14.635 8.517 1.849 1.00 88.81 175 GLU A O 1
ATOM 1411 N N . ALA A 1 176 ? -13.622 8.963 -0.107 1.00 88.75 176 ALA A N 1
ATOM 1412 C CA . ALA A 1 176 ? -13.333 7.568 -0.430 1.00 88.75 176 ALA A CA 1
ATOM 1413 C C . ALA A 1 176 ? -12.187 6.960 0.395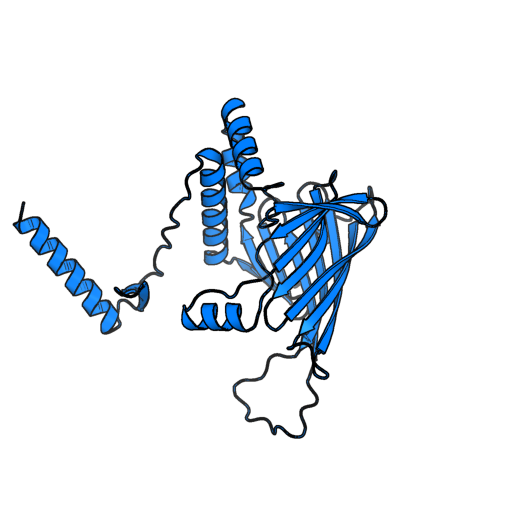 1.00 88.75 176 ALA A C 1
ATOM 1415 O O . ALA A 1 176 ? -12.021 5.744 0.407 1.00 88.75 176 ALA A O 1
ATOM 1416 N N . LYS A 1 177 ? -11.373 7.788 1.068 1.00 88.19 177 LYS A N 1
ATOM 1417 C CA . LYS A 1 177 ? -10.137 7.370 1.755 1.00 88.19 177 LYS A CA 1
ATOM 1418 C C . LYS A 1 177 ? -9.185 6.616 0.818 1.00 88.19 177 LYS A C 1
ATOM 1420 O O . LYS A 1 177 ? -8.616 5.592 1.189 1.00 88.19 177 LYS A O 1
ATOM 1425 N N . LEU A 1 178 ? -8.993 7.145 -0.391 1.00 90.44 178 LEU A N 1
ATOM 1426 C CA . LEU A 1 178 ? -8.108 6.580 -1.414 1.00 90.44 178 LEU A CA 1
ATOM 1427 C C . LEU A 1 178 ? -6.986 7.562 -1.768 1.00 90.44 178 LEU A C 1
ATOM 1429 O O . LEU A 1 178 ? -7.252 8.761 -1.879 1.00 90.44 178 LEU A O 1
ATOM 1433 N N . PRO A 1 179 ? -5.741 7.099 -1.959 1.00 93.81 179 PRO A N 1
ATOM 1434 C CA . PRO A 1 179 ? -4.664 7.962 -2.411 1.00 93.81 179 PRO A CA 1
ATOM 1435 C C . PRO A 1 179 ? -4.882 8.337 -3.882 1.00 93.81 179 PRO A C 1
ATOM 1437 O O . PRO A 1 179 ? -5.007 7.469 -4.744 1.00 93.81 179 PRO A O 1
ATOM 1440 N N . LEU A 1 180 ? -4.908 9.635 -4.174 1.00 97.19 180 LEU A N 1
ATOM 1441 C CA . LEU A 1 180 ? -4.946 10.154 -5.546 1.00 97.19 180 LEU A CA 1
ATOM 1442 C C . LEU A 1 180 ? -3.578 10.636 -6.019 1.00 97.19 180 LEU A C 1
ATOM 1444 O O . LEU A 1 180 ? -3.342 10.736 -7.218 1.00 97.19 180 LEU A O 1
ATOM 1448 N N . LYS A 1 181 ? -2.661 10.907 -5.091 1.00 97.88 181 LYS A N 1
ATOM 1449 C CA . LYS A 1 181 ? -1.267 11.189 -5.409 1.00 97.88 181 LYS A CA 1
ATOM 1450 C C . LYS A 1 181 ? -0.361 10.716 -4.292 1.00 97.88 181 LYS A C 1
ATOM 1452 O O . LYS A 1 181 ? -0.681 10.884 -3.116 1.00 97.88 181 LYS A O 1
ATOM 1457 N N . VAL A 1 182 ? 0.775 10.148 -4.662 1.00 96.25 182 VAL A N 1
ATOM 1458 C CA . VAL A 1 182 ? 1.842 9.757 -3.747 1.00 96.25 182 VAL A CA 1
ATOM 1459 C C . VAL A 1 182 ? 3.150 10.262 -4.323 1.00 96.25 182 VAL A C 1
ATOM 1461 O O . VAL A 1 182 ? 3.455 10.013 -5.484 1.00 96.25 182 VAL A O 1
ATOM 1464 N N . ILE A 1 183 ? 3.922 10.969 -3.511 1.00 96.44 183 ILE A N 1
ATOM 1465 C CA . ILE A 1 183 ? 5.298 11.340 -3.819 1.00 96.44 183 ILE A CA 1
ATOM 1466 C C . ILE A 1 183 ? 6.187 10.659 -2.791 1.00 96.44 183 ILE A C 1
ATOM 1468 O O . ILE A 1 183 ? 5.930 10.786 -1.594 1.00 96.44 183 ILE A O 1
ATOM 1472 N N . THR A 1 184 ? 7.225 9.969 -3.250 1.00 94.19 184 THR A N 1
ATOM 1473 C CA . THR A 1 184 ? 8.276 9.420 -2.388 1.00 94.19 184 THR A CA 1
ATOM 1474 C C . THR A 1 184 ? 9.618 9.987 -2.824 1.00 94.19 184 THR A C 1
ATOM 1476 O O . THR A 1 184 ? 9.999 9.862 -3.982 1.00 94.19 184 THR A O 1
ATOM 1479 N N . ASP A 1 185 ? 10.330 10.611 -1.898 1.00 92.12 185 ASP A N 1
ATOM 1480 C CA . ASP A 1 185 ? 11.668 11.160 -2.092 1.00 92.12 185 ASP A CA 1
ATOM 1481 C C . ASP A 1 185 ? 12.621 10.429 -1.144 1.00 92.12 185 ASP A C 1
ATOM 1483 O O . ASP A 1 185 ? 12.535 10.570 0.077 1.00 92.12 185 ASP A O 1
ATOM 1487 N N . GLN A 1 186 ? 13.482 9.589 -1.707 1.00 89.00 186 GLN A N 1
ATOM 1488 C CA . GLN A 1 186 ? 14.503 8.838 -0.985 1.00 89.00 186 GLN A CA 1
ATOM 1489 C C . GLN A 1 186 ? 15.857 9.059 -1.659 1.00 89.00 186 GLN A C 1
ATOM 1491 O O . GLN A 1 186 ? 15.933 9.400 -2.840 1.00 89.00 186 GLN A O 1
ATOM 1496 N N . MET A 1 187 ? 16.952 8.860 -0.925 1.00 83.81 187 MET A N 1
ATOM 1497 C CA . MET A 1 187 ? 18.277 9.067 -1.507 1.00 83.81 187 MET A CA 1
ATOM 1498 C C . MET A 1 187 ? 18.462 8.198 -2.760 1.00 83.81 187 MET A C 1
ATOM 1500 O O . MET A 1 187 ? 18.278 6.983 -2.721 1.00 83.81 187 MET A O 1
ATOM 1504 N N . GLY A 1 188 ? 18.808 8.837 -3.879 1.00 82.62 188 GLY A N 1
ATOM 1505 C CA . GLY A 1 188 ? 19.011 8.170 -5.164 1.00 82.62 188 GLY A CA 1
ATOM 1506 C C . GLY A 1 188 ? 17.736 7.829 -5.941 1.00 82.62 188 GLY A C 1
ATOM 1507 O O . GLY A 1 188 ? 17.858 7.371 -7.079 1.00 82.62 188 GLY A O 1
ATOM 1508 N N . SER A 1 189 ? 16.531 8.074 -5.404 1.00 87.88 189 SER A N 1
ATOM 1509 C CA . SER A 1 189 ? 15.313 7.970 -6.209 1.00 87.88 189 SER A CA 1
ATOM 1510 C C . SER A 1 189 ? 14.171 8.881 -5.770 1.00 87.88 189 SER A C 1
ATOM 1512 O O . SER A 1 189 ? 13.826 8.954 -4.593 1.00 87.88 189 SER A O 1
ATOM 1514 N N . TYR A 1 190 ? 13.473 9.436 -6.747 1.00 91.75 190 TYR A N 1
ATOM 1515 C CA . TYR A 1 190 ? 12.249 10.195 -6.551 1.00 91.75 190 TYR A CA 1
ATOM 1516 C C . TYR A 1 190 ? 11.123 9.547 -7.348 1.00 91.75 190 TYR A C 1
ATOM 1518 O O . TYR A 1 190 ? 11.295 9.290 -8.536 1.00 91.75 190 TYR A O 1
ATOM 1526 N N . SER A 1 191 ? 9.974 9.287 -6.732 1.00 93.69 191 SER A N 1
ATOM 1527 C CA . SER A 1 191 ? 8.817 8.732 -7.429 1.00 93.69 191 SER A CA 1
ATOM 1528 C C . SER A 1 191 ? 7.549 9.537 -7.206 1.00 93.69 191 SER A C 1
ATOM 1530 O O . SER A 1 191 ? 7.307 10.086 -6.129 1.00 93.69 191 SER A O 1
ATOM 1532 N N . VAL A 1 192 ? 6.725 9.584 -8.248 1.00 96.94 192 VAL A N 1
ATOM 1533 C CA . VAL A 1 192 ? 5.387 10.169 -8.241 1.00 96.94 192 VAL A CA 1
ATOM 1534 C C . VAL A 1 192 ? 4.422 9.139 -8.794 1.00 96.94 192 VAL A C 1
ATOM 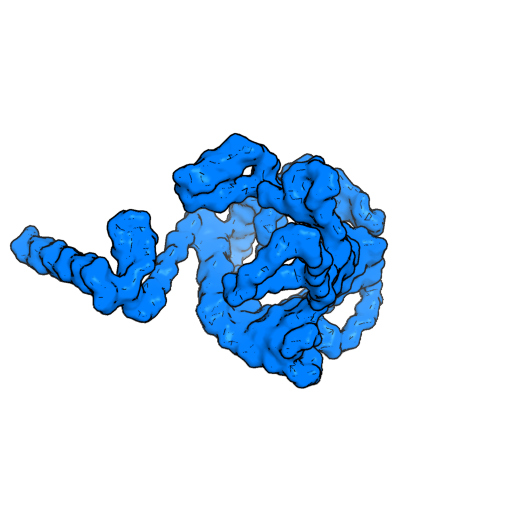1536 O O . VAL A 1 192 ? 4.647 8.597 -9.868 1.00 96.94 192 VAL A O 1
ATOM 1539 N N . LEU A 1 193 ? 3.328 8.908 -8.085 1.00 97.31 193 LEU A N 1
ATOM 1540 C CA . LEU A 1 193 ? 2.128 8.255 -8.587 1.00 97.31 193 LEU A CA 1
ATOM 1541 C C . LEU A 1 193 ? 1.014 9.295 -8.526 1.00 97.31 193 LEU A C 1
ATOM 1543 O O . LEU A 1 193 ? 0.793 9.878 -7.467 1.00 97.31 193 LEU A O 1
ATOM 1547 N N . GLU A 1 194 ? 0.334 9.569 -9.630 1.00 98.38 194 GLU A N 1
ATOM 1548 C CA . GLU A 1 194 ? -0.701 10.605 -9.690 1.00 98.38 194 GLU A CA 1
ATOM 1549 C C . GLU A 1 194 ? -1.887 10.130 -10.522 1.00 98.38 194 GLU A C 1
ATOM 1551 O O . GLU A 1 194 ? -1.717 9.661 -11.647 1.00 98.38 194 GLU A O 1
ATOM 1556 N N . ALA A 1 195 ? -3.089 10.258 -9.959 1.00 98.56 195 ALA A N 1
ATOM 1557 C CA . ALA A 1 195 ? -4.329 9.921 -10.631 1.00 98.56 195 ALA A CA 1
ATOM 1558 C C . ALA A 1 195 ? -4.525 10.837 -11.843 1.00 98.56 195 ALA A C 1
ATOM 1560 O O . ALA A 1 195 ? -4.422 12.061 -11.748 1.00 98.56 195 ALA A O 1
ATOM 1561 N N . THR A 1 196 ? -4.828 10.236 -12.985 1.00 98.50 196 THR A N 1
ATOM 1562 C CA . THR A 1 196 ? -5.107 10.918 -14.251 1.00 98.50 196 THR A CA 1
ATOM 1563 C C . THR A 1 196 ? -6.586 10.865 -14.611 1.00 98.50 196 THR A C 1
ATOM 1565 O O . THR A 1 196 ? -7.076 11.757 -15.298 1.00 98.50 196 THR A O 1
ATOM 1568 N N . GLU A 1 197 ? -7.316 9.862 -14.119 1.00 98.50 197 GLU A N 1
ATOM 1569 C CA . GLU A 1 197 ? -8.748 9.704 -14.364 1.00 98.50 197 GLU A CA 1
ATOM 1570 C C . GLU A 1 197 ? -9.415 8.916 -13.228 1.00 98.50 197 GLU A C 1
ATOM 1572 O O . GLU A 1 197 ? -8.845 7.957 -12.707 1.00 98.50 197 GLU A O 1
ATOM 1577 N N . ILE A 1 198 ? -10.646 9.291 -12.870 1.00 98.19 198 ILE A N 1
ATOM 1578 C CA . ILE A 1 198 ? -11.476 8.583 -11.887 1.00 98.19 198 ILE A CA 1
ATOM 1579 C C . ILE A 1 198 ? -12.824 8.269 -12.537 1.00 98.19 198 ILE A C 1
ATOM 1581 O O . ILE A 1 198 ? -13.515 9.170 -13.011 1.00 98.19 198 ILE A O 1
ATOM 1585 N N . LYS A 1 199 ? -13.207 6.989 -12.533 1.00 97.44 199 LYS A N 1
ATOM 1586 C CA . LYS A 1 199 ? -14.528 6.505 -12.958 1.00 97.44 199 LYS A CA 1
ATOM 1587 C C . LYS A 1 199 ? -15.222 5.833 -11.782 1.00 97.44 199 LYS A C 1
ATOM 1589 O O . LYS A 1 199 ? -14.762 4.797 -11.291 1.00 97.44 199 LYS A O 1
ATOM 1594 N N . GLU A 1 200 ? -16.320 6.425 -11.341 1.00 95.56 200 GLU A N 1
ATOM 1595 C CA . GLU A 1 200 ? -17.148 5.940 -10.234 1.00 95.56 200 GLU A CA 1
ATOM 1596 C C . GLU A 1 200 ? -18.379 5.206 -10.766 1.00 95.56 200 GLU A C 1
ATOM 1598 O O . GLU A 1 200 ? -18.833 5.498 -11.871 1.00 95.56 200 GLU A O 1
ATOM 1603 N N . ASN A 1 201 ? -18.924 4.278 -9.973 1.00 93.62 201 ASN A N 1
ATOM 1604 C CA . ASN A 1 201 ? -20.159 3.542 -10.286 1.00 93.62 201 ASN A CA 1
ATOM 1605 C C . ASN A 1 201 ? -20.148 2.864 -11.667 1.00 93.62 201 ASN A C 1
ATOM 1607 O O . ASN A 1 201 ? -21.155 2.841 -12.372 1.00 93.62 201 ASN A O 1
ATOM 1611 N N . VAL A 1 202 ? -18.986 2.348 -12.064 1.00 96.12 202 VAL A N 1
ATOM 1612 C CA . VAL A 1 202 ? -18.835 1.559 -13.286 1.00 96.12 202 VAL A CA 1
ATOM 1613 C C . VAL A 1 202 ? -18.968 0.081 -12.958 1.00 96.12 202 VAL A C 1
ATOM 1615 O O . VAL A 1 202 ? -18.477 -0.355 -11.920 1.00 96.12 202 VAL A O 1
ATOM 1618 N N . ASP A 1 203 ? -19.601 -0.666 -13.856 1.00 95.88 203 ASP A N 1
ATOM 1619 C CA . ASP A 1 203 ? -19.645 -2.125 -13.798 1.00 95.88 203 ASP A CA 1
ATOM 1620 C C . ASP A 1 203 ? -18.240 -2.685 -14.067 1.00 95.88 203 ASP A C 1
ATOM 1622 O O . ASP A 1 203 ? -17.613 -2.354 -15.083 1.00 95.88 203 ASP A O 1
ATOM 1626 N N . ILE A 1 204 ? -17.705 -3.459 -13.122 1.00 96.50 204 ILE A N 1
ATOM 1627 C CA . ILE A 1 204 ? -16.372 -4.058 -13.208 1.00 96.50 204 ILE A CA 1
ATOM 1628 C C . ILE A 1 204 ? -16.577 -5.569 -13.294 1.00 96.50 204 ILE A C 1
ATOM 1630 O O . ILE A 1 204 ? -17.178 -6.139 -12.395 1.00 96.50 204 ILE A O 1
ATOM 1634 N N . PRO A 1 205 ? -16.082 -6.245 -14.343 1.00 95.69 205 PRO A N 1
ATOM 1635 C CA . PRO A 1 205 ? -16.264 -7.684 -14.436 1.00 95.69 205 PRO A CA 1
ATOM 1636 C C . PRO A 1 205 ? -15.462 -8.401 -13.343 1.00 95.69 205 PRO A C 1
ATOM 1638 O O . PRO A 1 205 ? -14.287 -8.079 -13.139 1.00 95.69 205 PRO A O 1
ATOM 1641 N N . ASP A 1 206 ? -16.071 -9.418 -12.724 1.00 94.81 206 ASP A N 1
ATOM 1642 C CA . ASP A 1 206 ? -15.480 -10.233 -11.646 1.00 94.81 206 ASP A CA 1
ATOM 1643 C C . ASP A 1 206 ? -14.082 -10.763 -11.994 1.00 94.81 206 ASP A C 1
ATOM 1645 O O . ASP A 1 206 ? -13.187 -10.786 -11.149 1.00 94.81 206 ASP A O 1
ATOM 1649 N N . SER A 1 207 ? -13.849 -11.083 -13.271 1.00 95.12 207 SER A N 1
ATOM 1650 C CA . SER A 1 207 ? -12.559 -11.554 -13.787 1.00 95.12 207 SER A CA 1
ATOM 1651 C C . SER A 1 207 ? -11.393 -10.584 -13.558 1.00 95.12 207 SER A C 1
ATOM 1653 O O . SER A 1 207 ? -10.233 -10.980 -13.652 1.00 95.12 207 SER A O 1
ATOM 1655 N N . ARG A 1 208 ? -11.651 -9.309 -13.229 1.00 95.56 208 ARG A N 1
ATOM 1656 C CA . ARG A 1 208 ? -10.609 -8.348 -12.816 1.00 95.56 208 ARG A CA 1
ATOM 1657 C C . ARG A 1 208 ? -10.047 -8.626 -11.429 1.00 95.56 208 ARG A C 1
ATOM 1659 O O . ARG A 1 208 ? -8.956 -8.146 -11.131 1.00 95.56 208 ARG A O 1
ATOM 1666 N N . PHE A 1 209 ? -10.769 -9.374 -10.604 1.00 96.31 209 PHE A N 1
ATOM 1667 C CA . PHE A 1 209 ? -10.385 -9.727 -9.240 1.00 96.31 209 PHE A CA 1
ATOM 1668 C C . PHE A 1 209 ? -9.934 -11.188 -9.110 1.00 96.31 209 PHE A C 1
ATOM 1670 O O . PHE A 1 209 ? -9.684 -11.661 -8.001 1.00 96.31 209 PHE A O 1
ATOM 1677 N N . GLU A 1 210 ? -9.793 -11.888 -10.235 1.00 96.12 210 GLU A N 1
ATOM 1678 C CA . GLU A 1 210 ? -9.357 -13.278 -10.308 1.00 96.12 210 GLU A CA 1
ATOM 1679 C C . GLU A 1 210 ? -7.915 -13.382 -10.814 1.00 96.12 210 GLU A C 1
ATOM 1681 O O . GLU A 1 210 ? -7.418 -12.530 -11.555 1.00 96.12 210 GLU A O 1
ATOM 1686 N N . VAL A 1 211 ? -7.223 -14.445 -10.401 1.00 96.44 211 VAL A N 1
ATOM 1687 C CA . VAL A 1 211 ? -5.900 -14.772 -10.942 1.00 96.44 211 VAL A CA 1
ATOM 1688 C C . VAL A 1 211 ? -6.081 -15.213 -12.401 1.00 96.44 211 VAL A C 1
ATOM 1690 O O . VAL A 1 211 ? -6.863 -16.134 -12.636 1.00 96.44 211 VAL A O 1
ATOM 1693 N N . PRO A 1 212 ? -5.370 -14.610 -13.374 1.00 95.56 212 PRO A N 1
ATOM 1694 C CA . PRO A 1 212 ? -5.468 -15.018 -14.771 1.00 95.56 212 PRO A CA 1
ATOM 1695 C C . PRO A 1 212 ? -5.105 -16.492 -14.982 1.00 95.56 212 PRO A C 1
ATOM 1697 O O . PRO A 1 212 ? -4.272 -17.054 -14.265 1.00 95.56 212 PRO A O 1
ATOM 1700 N N . GLU A 1 213 ? -5.698 -17.113 -16.002 1.00 95.31 213 GLU A N 1
ATOM 1701 C CA . GLU A 1 213 ? -5.376 -18.492 -16.371 1.00 95.31 213 GLU A CA 1
ATOM 1702 C C . GLU A 1 213 ? -3.884 -18.659 -16.703 1.00 95.31 213 GLU A C 1
ATOM 1704 O O . GLU A 1 213 ? -3.256 -17.789 -17.306 1.00 95.31 213 GLU A O 1
ATOM 1709 N N . GLY A 1 214 ? -3.314 -19.803 -16.315 1.00 94.31 214 GLY A N 1
ATOM 1710 C CA . GLY A 1 214 ? -1.920 -20.155 -16.605 1.00 94.31 214 GLY A CA 1
ATOM 1711 C C . GLY A 1 214 ? -0.877 -19.588 -15.635 1.00 94.31 214 GLY A C 1
ATOM 1712 O O . GLY A 1 214 ? 0.283 -19.979 -15.731 1.00 94.31 214 GLY A O 1
ATOM 1713 N N . ILE A 1 215 ? -1.265 -18.737 -14.679 1.00 97.00 215 ILE A N 1
ATOM 1714 C CA . ILE A 1 215 ? -0.342 -18.198 -13.671 1.00 97.00 215 ILE A CA 1
ATOM 1715 C C . ILE A 1 215 ? -0.061 -19.229 -12.572 1.00 97.00 215 ILE A C 1
ATOM 1717 O O . ILE A 1 215 ? -0.979 -19.772 -11.949 1.00 97.00 215 ILE A O 1
ATOM 1721 N N . GLN A 1 216 ? 1.217 -19.449 -12.269 1.00 96.88 216 GLN A N 1
ATOM 1722 C CA . GLN A 1 216 ? 1.637 -20.283 -11.145 1.00 96.88 216 GLN A CA 1
ATOM 1723 C C . GLN A 1 216 ? 1.685 -19.462 -9.854 1.00 96.88 216 GLN A C 1
ATOM 1725 O O . GLN A 1 216 ? 2.440 -18.500 -9.746 1.00 96.88 216 GLN A O 1
ATOM 1730 N N . ILE A 1 217 ? 0.892 -19.851 -8.850 1.00 97.88 217 ILE A N 1
ATOM 1731 C CA . ILE A 1 217 ? 0.822 -19.149 -7.561 1.00 97.88 217 ILE A CA 1
ATOM 1732 C C . ILE A 1 217 ? 1.354 -20.020 -6.428 1.00 97.88 217 ILE A C 1
ATOM 1734 O O . ILE A 1 217 ? 0.793 -21.075 -6.124 1.00 97.88 217 ILE A O 1
ATOM 1738 N N . VAL A 1 218 ? 2.365 -19.518 -5.720 1.00 97.81 218 VAL A N 1
ATOM 1739 C CA . VAL A 1 218 ? 2.930 -20.162 -4.527 1.00 97.81 218 VAL A CA 1
ATOM 1740 C C . VAL A 1 218 ? 2.469 -19.449 -3.255 1.00 97.81 218 VAL A C 1
ATOM 1742 O O . VAL A 1 218 ? 2.500 -18.223 -3.158 1.00 97.81 218 VAL A O 1
ATOM 1745 N N . TYR A 1 219 ? 2.037 -20.202 -2.241 1.00 97.75 219 TYR A N 1
ATOM 1746 C CA . TYR A 1 219 ? 1.725 -19.616 -0.935 1.00 97.75 219 TYR A CA 1
ATOM 1747 C C . TYR A 1 219 ? 3.008 -19.296 -0.163 1.00 97.75 219 TYR A C 1
ATOM 1749 O O . TYR A 1 219 ? 3.830 -20.180 0.071 1.00 97.75 219 TYR A O 1
ATOM 1757 N N . ASN A 1 220 ? 3.164 -18.044 0.268 1.00 97.19 220 ASN A N 1
ATOM 1758 C CA . ASN A 1 220 ? 4.307 -17.618 1.069 1.00 97.19 220 ASN A CA 1
ATOM 1759 C C . ASN A 1 220 ? 3.918 -17.539 2.554 1.00 97.19 220 ASN A C 1
ATOM 1761 O O . ASN A 1 220 ? 3.412 -16.523 3.041 1.00 97.19 220 ASN A O 1
ATOM 1765 N N . GLU A 1 221 ? 4.157 -18.633 3.279 1.00 94.62 221 GLU A N 1
ATOM 1766 C CA . GLU A 1 221 ? 3.802 -18.767 4.697 1.00 94.62 221 GLU A CA 1
ATOM 1767 C C . GLU A 1 221 ? 4.551 -17.764 5.585 1.00 94.62 221 GLU A C 1
ATOM 1769 O O . GLU A 1 221 ? 3.937 -17.088 6.411 1.00 94.62 221 GLU A O 1
ATOM 1774 N N . LYS A 1 222 ? 5.863 -17.597 5.375 1.00 91.62 222 LYS A N 1
ATOM 1775 C CA . LYS A 1 222 ? 6.697 -16.674 6.161 1.00 91.62 222 LYS A CA 1
ATOM 1776 C C . LYS A 1 222 ? 6.205 -15.232 6.039 1.00 91.62 222 LYS A C 1
ATOM 1778 O O . LYS A 1 222 ? 6.080 -14.531 7.044 1.00 91.62 222 LYS A O 1
ATOM 1783 N N . MET A 1 223 ? 5.908 -14.786 4.819 1.00 92.19 223 MET A N 1
ATOM 1784 C CA . MET A 1 223 ? 5.393 -13.439 4.575 1.00 92.19 223 MET A CA 1
ATOM 1785 C C . MET A 1 223 ? 3.973 -13.267 5.130 1.00 92.19 223 MET A C 1
ATOM 1787 O O . MET A 1 223 ? 3.676 -12.221 5.706 1.00 92.19 223 MET A O 1
ATOM 1791 N N . SER A 1 224 ? 3.129 -14.301 5.038 1.00 93.62 224 SER A N 1
ATOM 1792 C CA . SER A 1 224 ? 1.778 -14.303 5.620 1.00 93.62 224 SER A CA 1
ATOM 1793 C C . SER A 1 224 ? 1.806 -14.144 7.139 1.00 93.62 224 SER A C 1
ATOM 1795 O O . SER A 1 224 ? 1.143 -13.263 7.689 1.00 93.62 224 SER A O 1
ATOM 1797 N N . GLU A 1 225 ? 2.621 -14.944 7.826 1.00 92.25 225 GLU A N 1
ATOM 1798 C CA . GLU A 1 225 ? 2.741 -14.895 9.283 1.00 92.25 225 GLU A CA 1
ATOM 1799 C C . GLU A 1 225 ? 3.390 -13.581 9.745 1.00 92.25 225 GLU A C 1
ATOM 1801 O O . GLU A 1 225 ? 2.942 -12.979 10.722 1.00 92.25 225 GLU A O 1
ATOM 1806 N N . SER A 1 226 ? 4.387 -13.072 9.012 1.00 89.44 226 SER A N 1
ATOM 1807 C CA . SER A 1 226 ? 4.967 -11.747 9.271 1.00 89.44 226 SER A CA 1
ATOM 1808 C C . SER A 1 226 ? 3.915 -10.635 9.164 1.00 89.44 226 SER A C 1
ATOM 1810 O O . SER A 1 226 ? 3.728 -9.861 10.105 1.00 89.44 226 SER A O 1
ATOM 1812 N N . SER A 1 227 ? 3.152 -10.608 8.064 1.00 90.69 227 SER A N 1
ATOM 1813 C CA . SER A 1 227 ? 2.112 -9.600 7.815 1.00 90.69 227 SER A CA 1
ATOM 1814 C C . SER A 1 227 ? 0.995 -9.640 8.864 1.00 90.69 227 SER A C 1
ATOM 1816 O O . SER A 1 227 ? 0.552 -8.602 9.372 1.00 90.69 227 SER A O 1
ATOM 1818 N N . LYS A 1 228 ? 0.571 -10.846 9.259 1.00 92.56 228 LYS A N 1
ATOM 1819 C CA . LYS A 1 228 ? -0.382 -11.061 10.354 1.00 92.56 228 LYS A CA 1
ATOM 1820 C C . LYS A 1 228 ? 0.147 -10.512 11.675 1.00 92.56 228 LYS A C 1
ATOM 1822 O O . LYS A 1 228 ? -0.569 -9.773 12.354 1.00 92.56 228 LYS A O 1
ATOM 1827 N N . ASN A 1 229 ? 1.385 -10.842 12.037 1.00 90.31 229 ASN A N 1
ATOM 1828 C CA . ASN A 1 229 ? 1.984 -10.399 13.292 1.00 90.31 229 ASN A CA 1
ATOM 1829 C C . ASN A 1 229 ? 2.154 -8.878 13.346 1.00 90.31 229 ASN A C 1
ATOM 1831 O O . ASN A 1 229 ? 1.831 -8.265 14.368 1.00 90.31 229 ASN A O 1
ATOM 1835 N N . GLU A 1 230 ? 2.581 -8.252 12.249 1.00 87.62 230 GLU A N 1
ATOM 1836 C CA . GLU A 1 230 ? 2.665 -6.794 12.139 1.00 87.62 230 GLU A CA 1
ATOM 1837 C C . GLU A 1 230 ? 1.284 -6.148 12.309 1.00 87.62 230 GLU A C 1
ATOM 1839 O O . GLU A 1 230 ? 1.103 -5.229 13.114 1.00 87.62 230 GLU A O 1
ATOM 1844 N N . THR A 1 231 ? 0.277 -6.682 11.617 1.00 88.75 231 THR A N 1
ATOM 1845 C CA . THR A 1 231 ? -1.098 -6.179 11.673 1.00 88.75 231 THR A CA 1
ATOM 1846 C C . THR A 1 231 ? -1.687 -6.275 13.082 1.00 88.75 231 THR A C 1
ATOM 1848 O O . THR A 1 231 ? -2.237 -5.296 13.592 1.00 88.75 231 THR A O 1
ATOM 1851 N N . LEU A 1 232 ? -1.526 -7.415 13.759 1.00 90.00 232 LEU A N 1
ATOM 1852 C CA . LEU A 1 232 ? -1.993 -7.603 15.137 1.00 90.00 232 LEU A CA 1
ATOM 1853 C C . LEU A 1 232 ? -1.216 -6.747 16.145 1.00 90.00 232 LEU A C 1
ATOM 1855 O O . LEU A 1 232 ? -1.800 -6.229 17.100 1.00 90.00 232 LEU A O 1
ATOM 1859 N N . SER A 1 233 ? 0.083 -6.547 15.925 1.00 87.25 233 SER A N 1
ATOM 1860 C CA . SER A 1 233 ? 0.909 -5.662 16.752 1.00 87.25 233 SER A CA 1
ATOM 1861 C C . SER A 1 233 ? 0.441 -4.215 16.668 1.00 87.25 233 SER A C 1
ATOM 1863 O O . SER A 1 233 ? 0.295 -3.547 17.695 1.00 87.25 233 SER A O 1
ATOM 1865 N N . ARG A 1 234 ? 0.128 -3.746 15.456 1.00 86.12 234 ARG A N 1
ATOM 1866 C CA . ARG A 1 234 ? -0.434 -2.410 15.232 1.00 86.12 234 ARG A CA 1
ATOM 1867 C C . ARG A 1 234 ? -1.836 -2.286 15.814 1.00 86.12 234 ARG A C 1
ATOM 1869 O O . ARG A 1 234 ? -2.114 -1.312 16.507 1.00 86.12 234 ARG A O 1
ATOM 1876 N N . PHE A 1 235 ? -2.684 -3.295 15.627 1.00 89.81 235 PHE A N 1
ATOM 1877 C CA . PHE A 1 235 ? -3.999 -3.334 16.261 1.00 89.81 235 PHE A CA 1
ATOM 1878 C C . PHE A 1 235 ? -3.891 -3.191 17.786 1.00 89.81 235 PHE A C 1
ATOM 1880 O O . PHE A 1 235 ? -4.582 -2.366 18.381 1.00 89.81 235 PHE A O 1
ATOM 1887 N N . LYS A 1 236 ? -2.977 -3.930 18.430 1.00 89.88 236 LYS A N 1
ATOM 1888 C CA . LYS A 1 236 ? -2.742 -3.810 19.875 1.00 89.88 236 LYS A CA 1
ATOM 1889 C C . LYS A 1 236 ? -2.269 -2.411 20.260 1.00 89.88 236 LYS A C 1
ATOM 1891 O O . LYS A 1 236 ? -2.798 -1.862 21.219 1.00 89.88 236 LYS A O 1
ATOM 1896 N N . LEU A 1 237 ? -1.344 -1.817 19.505 1.00 87.81 237 LEU A N 1
ATOM 1897 C CA . LEU A 1 237 ? -0.896 -0.441 19.734 1.00 87.81 237 LEU A CA 1
ATOM 1898 C C . LEU A 1 237 ? -2.068 0.549 19.729 1.00 87.81 237 LEU A C 1
ATOM 1900 O O . LEU A 1 237 ? -2.108 1.447 20.566 1.00 87.81 237 LEU A O 1
ATOM 1904 N N . TYR A 1 238 ? -3.036 0.389 18.830 1.00 88.25 238 TYR A N 1
ATOM 1905 C CA . TYR A 1 238 ? -4.208 1.269 18.773 1.00 88.25 238 TYR A CA 1
ATOM 1906 C C . TYR A 1 238 ? -5.244 0.928 19.850 1.00 88.25 238 TYR A C 1
ATOM 1908 O O . TYR A 1 238 ? -5.877 1.828 20.400 1.00 88.25 238 TYR A O 1
ATOM 1916 N N . LYS A 1 239 ? -5.341 -0.342 20.255 1.00 89.88 239 LYS A N 1
ATOM 1917 C CA . LYS A 1 239 ? -6.189 -0.771 21.373 1.00 89.88 239 LYS A CA 1
ATOM 1918 C C . LYS A 1 239 ? -5.668 -0.318 22.743 1.00 89.88 239 LYS A C 1
ATOM 1920 O O . LYS A 1 239 ? -6.472 0.029 23.601 1.00 89.88 239 LYS A O 1
ATOM 1925 N N . THR A 1 240 ? -4.357 -0.340 22.984 1.00 89.12 240 THR A N 1
ATOM 1926 C CA . THR A 1 240 ? -3.782 -0.143 24.332 1.00 89.12 240 THR A CA 1
ATOM 1927 C C . THR A 1 240 ? -2.889 1.086 24.454 1.00 89.12 240 THR A C 1
ATOM 1929 O O . THR A 1 240 ? -2.603 1.532 25.560 1.00 89.12 240 THR A O 1
ATOM 1932 N N . GLY A 1 241 ? -2.421 1.641 23.338 1.00 82.88 241 GLY A N 1
ATOM 1933 C CA . GLY A 1 241 ? -1.433 2.717 23.311 1.00 82.88 241 GLY A CA 1
ATOM 1934 C C . GLY A 1 241 ? 0.022 2.258 23.451 1.00 82.88 241 GLY A C 1
ATOM 1935 O O . GLY A 1 241 ? 0.911 3.089 23.274 1.00 82.88 241 GLY A O 1
ATOM 1936 N N . GLN A 1 242 ? 0.281 0.972 23.710 1.00 80.88 242 GLN A N 1
ATOM 1937 C CA . GLN A 1 242 ? 1.630 0.428 23.899 1.00 80.88 242 GLN A CA 1
ATOM 1938 C C . GLN A 1 242 ? 2.101 -0.362 22.667 1.00 80.88 242 GLN A C 1
ATOM 1940 O O . GLN A 1 242 ? 1.346 -1.206 22.174 1.00 80.88 242 GLN A O 1
ATOM 1945 N N . PRO A 1 243 ? 3.335 -0.145 22.173 1.00 68.81 243 PRO A N 1
ATOM 1946 C CA . PRO A 1 243 ? 3.876 -0.938 21.075 1.00 68.81 243 PRO A CA 1
ATOM 1947 C C . PRO A 1 243 ? 4.032 -2.401 21.509 1.00 68.81 243 PRO A C 1
ATOM 1949 O O . PRO A 1 243 ? 4.488 -2.690 22.615 1.00 68.81 243 PRO A O 1
ATOM 1952 N N . MET A 1 244 ? 3.650 -3.343 20.643 1.00 58.03 244 MET A N 1
ATOM 1953 C CA . MET A 1 244 ? 3.977 -4.750 20.861 1.00 58.03 244 MET A CA 1
ATOM 1954 C C . MET A 1 244 ? 5.418 -4.987 20.398 1.00 58.03 244 MET A C 1
ATOM 1956 O O . MET A 1 244 ? 5.750 -4.701 19.250 1.00 58.03 244 MET A O 1
ATOM 1960 N N . MET A 1 245 ? 6.268 -5.527 21.273 1.00 55.00 245 MET A N 1
ATOM 1961 C CA . MET A 1 245 ? 7.569 -6.057 20.862 1.00 55.00 245 MET A CA 1
ATOM 1962 C C . MET A 1 245 ? 7.321 -7.295 19.996 1.00 55.00 245 MET A C 1
ATOM 1964 O O . MET A 1 245 ? 6.933 -8.345 20.515 1.00 55.00 245 MET A O 1
ATOM 1968 N N . LEU A 1 246 ? 7.521 -7.170 18.684 1.00 54.69 246 LEU A N 1
ATOM 1969 C CA . LEU A 1 246 ? 7.538 -8.307 17.771 1.00 54.69 246 LEU A CA 1
ATOM 1970 C C . LEU A 1 246 ? 8.751 -9.175 18.118 1.00 54.69 246 LEU A C 1
ATOM 1972 O O . LEU A 1 246 ? 9.880 -8.872 17.738 1.00 54.69 246 LEU A O 1
ATOM 1976 N N . ARG A 1 247 ? 8.537 -10.257 18.871 1.00 51.88 247 ARG A N 1
ATOM 1977 C CA . ARG A 1 247 ? 9.548 -11.309 18.994 1.00 51.88 247 ARG A CA 1
ATOM 1978 C C . ARG A 1 247 ? 9.536 -12.094 17.690 1.00 51.88 247 ARG A C 1
ATOM 1980 O O . ARG A 1 247 ? 8.730 -13.007 17.531 1.00 51.88 247 ARG A O 1
ATOM 1987 N N . VAL A 1 248 ? 10.402 -11.711 16.754 1.00 51.78 248 VAL A N 1
ATOM 1988 C CA . VAL A 1 248 ? 10.696 -12.537 15.581 1.00 51.78 248 VAL A CA 1
ATOM 1989 C C . VAL A 1 248 ? 11.228 -13.861 16.117 1.00 51.78 248 VAL A C 1
ATOM 1991 O O . VAL A 1 248 ? 12.262 -13.890 16.786 1.00 51.78 248 VAL A O 1
ATOM 1994 N N . LYS A 1 249 ? 10.471 -14.945 15.914 1.00 49.91 249 LYS A N 1
ATOM 1995 C CA . LYS A 1 249 ? 10.990 -16.279 16.207 1.00 49.91 249 LYS A CA 1
ATOM 1996 C C . LYS A 1 249 ? 12.186 -16.503 15.273 1.00 49.91 249 LYS A C 1
ATOM 1998 O O . LYS A 1 249 ? 12.029 -16.227 14.082 1.00 49.91 249 LYS A O 1
ATOM 2003 N N . PRO A 1 250 ? 13.346 -16.953 15.783 1.00 54.09 250 PRO A N 1
ATOM 2004 C CA . PRO A 1 250 ? 14.445 -17.353 14.916 1.00 54.09 250 PRO A CA 1
ATOM 2005 C C . PRO A 1 250 ? 13.947 -18.340 13.867 1.00 54.09 250 PRO A C 1
ATOM 2007 O O . PRO A 1 250 ? 13.052 -19.146 14.152 1.00 54.09 250 PRO A O 1
ATOM 2010 N N . GLU A 1 251 ? 14.549 -18.314 12.680 1.00 58.34 251 GLU A N 1
ATOM 2011 C CA . GLU A 1 251 ? 14.426 -19.469 11.799 1.00 58.34 251 GLU A CA 1
ATOM 2012 C C . GLU A 1 251 ? 14.935 -20.713 12.550 1.00 58.34 251 GLU A C 1
ATOM 2014 O O . GLU A 1 251 ? 15.888 -20.607 13.334 1.00 58.34 251 GLU A O 1
ATOM 2019 N N . PRO A 1 252 ? 14.294 -21.884 12.385 1.00 62.31 252 PRO A N 1
ATOM 2020 C CA . PRO A 1 252 ? 14.763 -23.112 13.012 1.00 62.31 252 PRO A CA 1
ATOM 2021 C C . PRO A 1 252 ? 16.254 -23.316 12.726 1.00 62.31 252 PRO A C 1
ATOM 2023 O O . PRO A 1 252 ? 16.669 -23.334 11.572 1.00 62.31 252 PRO A O 1
ATOM 2026 N N . GLY A 1 253 ? 17.060 -23.441 13.782 1.00 74.56 253 GLY A N 1
ATOM 2027 C CA . GLY A 1 253 ? 18.508 -23.570 13.643 1.00 74.56 253 GLY A CA 1
ATOM 2028 C C . GLY A 1 253 ? 19.265 -22.248 13.512 1.00 74.56 253 GLY A C 1
ATOM 2029 O O . GLY A 1 253 ? 20.374 -22.270 12.999 1.00 74.56 253 GLY A O 1
ATOM 2030 N N . GLN A 1 254 ? 18.730 -21.118 13.984 1.00 81.62 254 GLN A N 1
ATOM 2031 C CA . GLN A 1 254 ? 19.490 -19.876 14.173 1.00 81.62 254 GLN A CA 1
ATOM 2032 C C . GLN A 1 254 ? 19.498 -19.416 15.635 1.00 81.62 254 GLN A C 1
ATOM 2034 O O . GLN A 1 254 ? 18.534 -19.613 16.376 1.00 81.62 254 GLN A O 1
ATOM 2039 N N . VAL A 1 255 ? 20.587 -18.763 16.038 1.00 80.94 255 VAL A N 1
ATOM 2040 C CA . VAL A 1 255 ? 20.761 -18.118 17.346 1.00 80.94 255 VAL A CA 1
ATOM 2041 C C . VAL A 1 255 ? 21.264 -16.692 17.171 1.00 80.94 255 VAL A C 1
ATOM 2043 O O . VAL A 1 255 ? 21.815 -16.340 16.128 1.00 80.94 255 VAL A O 1
ATOM 2046 N N . ARG A 1 256 ? 21.021 -15.847 18.174 1.00 78.38 256 ARG A N 1
ATOM 2047 C CA . ARG A 1 256 ? 21.334 -14.420 18.103 1.00 78.38 256 ARG A CA 1
ATOM 2048 C C . ARG A 1 256 ? 22.647 -14.115 18.816 1.00 78.38 256 ARG A C 1
ATOM 2050 O O . ARG A 1 256 ? 22.803 -14.510 19.969 1.00 78.38 256 ARG A O 1
ATOM 2057 N N . THR A 1 257 ? 23.551 -13.399 18.156 1.00 78.00 257 THR A N 1
ATOM 2058 C CA . THR A 1 257 ? 24.801 -12.916 18.756 1.00 78.00 257 THR A CA 1
ATOM 2059 C C . THR A 1 257 ? 24.524 -11.783 19.757 1.00 78.00 257 THR A C 1
ATOM 2061 O O . THR A 1 257 ? 23.463 -11.146 19.678 1.00 78.00 257 THR A O 1
ATOM 2064 N N . PRO A 1 258 ? 25.451 -11.490 20.690 1.00 72.00 258 PRO A N 1
ATOM 2065 C CA . PRO A 1 258 ? 25.344 -10.344 21.602 1.00 72.00 258 PRO A CA 1
ATOM 2066 C C . PRO A 1 258 ? 25.183 -8.995 20.882 1.00 72.00 258 PRO A C 1
ATOM 2068 O O . PRO A 1 258 ? 24.472 -8.111 21.355 1.00 72.00 258 PRO A O 1
ATOM 2071 N N . GLU A 1 259 ? 25.780 -8.860 19.700 1.00 74.56 259 GLU A N 1
ATOM 2072 C CA . GLU A 1 259 ? 25.710 -7.684 18.823 1.00 74.56 259 GLU A CA 1
ATOM 2073 C C . GLU A 1 259 ? 24.383 -7.613 18.049 1.00 74.56 259 GLU A C 1
ATOM 2075 O O . GLU A 1 259 ? 24.099 -6.630 17.367 1.00 74.56 259 GLU A O 1
ATOM 2080 N N . GLY A 1 260 ? 23.538 -8.641 18.172 1.00 71.44 260 GLY A N 1
ATOM 2081 C CA . GLY A 1 260 ? 22.177 -8.662 17.658 1.00 71.44 260 GLY A CA 1
ATOM 2082 C C . GLY A 1 260 ? 21.995 -9.335 16.299 1.00 71.44 260 GLY A C 1
ATOM 2083 O O . GLY A 1 260 ? 20.855 -9.339 15.822 1.00 71.44 260 GLY A O 1
ATOM 2084 N N . ASN A 1 261 ? 23.047 -9.924 15.720 1.00 77.31 261 ASN A N 1
ATOM 2085 C CA . ASN A 1 261 ? 23.009 -10.637 14.438 1.00 77.31 261 ASN A CA 1
ATOM 2086 C C . ASN A 1 261 ? 22.443 -12.055 14.594 1.00 77.31 261 ASN A C 1
ATOM 2088 O O . ASN A 1 261 ? 22.530 -12.639 15.669 1.00 77.31 261 ASN A O 1
ATOM 2092 N N . TRP A 1 262 ? 21.876 -12.628 13.532 1.00 79.19 262 TRP A N 1
ATOM 2093 C CA . TRP A 1 262 ? 21.435 -14.028 13.517 1.00 79.19 262 TRP A CA 1
ATOM 2094 C C . TRP A 1 262 ? 22.482 -14.904 12.831 1.00 79.19 262 TRP A C 1
ATOM 2096 O O . TRP A 1 262 ? 22.884 -14.611 11.707 1.00 79.19 262 TRP A O 1
ATOM 2106 N N . VAL A 1 263 ? 22.896 -15.985 13.491 1.00 83.75 263 VAL A N 1
ATOM 2107 C CA . VAL A 1 263 ? 23.856 -16.965 12.965 1.00 83.75 263 VAL A CA 1
ATOM 2108 C C . VAL A 1 263 ? 23.271 -18.377 13.030 1.00 83.75 263 VAL A C 1
ATOM 2110 O O . VAL A 1 263 ? 22.481 -18.660 13.935 1.00 83.75 263 VAL A O 1
ATOM 2113 N N . PRO A 1 264 ? 23.632 -19.291 12.110 1.00 87.50 264 PRO A N 1
ATOM 2114 C CA . PRO A 1 264 ? 23.231 -20.690 12.208 1.00 87.50 264 PRO A CA 1
ATOM 2115 C C . PRO A 1 264 ? 23.685 -21.310 13.535 1.00 87.50 264 PRO A C 1
ATOM 2117 O O . PRO A 1 264 ? 24.828 -21.138 13.955 1.00 87.50 264 PRO A O 1
ATOM 2120 N N . ALA A 1 265 ? 22.801 -22.040 14.202 1.00 84.19 265 ALA A N 1
ATOM 2121 C CA . ALA A 1 265 ? 23.029 -22.683 15.491 1.00 84.19 265 ALA A CA 1
ATOM 2122 C C . ALA A 1 265 ? 24.116 -23.769 15.425 1.00 84.19 265 ALA A C 1
ATOM 2124 O O . ALA A 1 265 ? 24.748 -24.076 16.431 1.00 84.19 265 ALA A O 1
ATOM 2125 N N . ASP A 1 266 ? 24.343 -24.349 14.246 1.00 86.00 266 ASP A N 1
ATOM 2126 C CA . ASP A 1 266 ? 25.370 -25.356 13.981 1.00 86.00 266 ASP A CA 1
ATOM 2127 C C . ASP A 1 266 ? 26.743 -24.761 13.615 1.00 86.00 266 ASP A C 1
ATOM 2129 O O . ASP A 1 266 ? 27.748 -25.489 13.623 1.00 86.00 266 ASP A O 1
ATOM 2133 N N . SER A 1 267 ? 26.802 -23.451 13.357 1.00 87.94 267 SER A N 1
ATOM 2134 C CA . SER A 1 267 ? 28.049 -22.717 13.146 1.00 87.94 267 SER A CA 1
ATOM 2135 C C . SER A 1 267 ? 28.896 -22.670 14.422 1.00 87.94 267 SER A C 1
ATOM 2137 O O . SER A 1 267 ? 28.397 -22.844 15.536 1.00 87.94 267 SER A O 1
ATOM 2139 N N . THR A 1 268 ? 30.198 -22.414 14.273 1.00 87.31 268 THR A N 1
ATOM 2140 C CA . THR A 1 268 ? 31.128 -22.273 15.406 1.00 87.31 268 THR A CA 1
ATOM 2141 C C . THR A 1 268 ? 30.659 -21.208 16.400 1.00 87.31 268 THR A C 1
ATOM 2143 O O . THR A 1 268 ? 30.715 -21.417 17.609 1.00 87.31 268 THR A O 1
ATOM 2146 N N . GLU A 1 269 ? 30.156 -20.086 15.889 1.00 85.88 269 GLU A N 1
ATOM 2147 C CA . GLU A 1 269 ? 29.640 -18.981 16.696 1.00 85.88 269 GLU A CA 1
ATOM 2148 C C . GLU A 1 269 ? 28.304 -19.340 17.356 1.00 85.88 269 GLU A C 1
ATOM 2150 O O . GLU A 1 269 ? 28.124 -19.119 18.553 1.00 85.88 269 GLU A O 1
ATOM 2155 N N . GLY A 1 270 ? 27.401 -19.989 16.614 1.00 86.12 270 GLY A N 1
ATOM 2156 C CA . GLY A 1 270 ? 26.106 -20.407 17.143 1.00 86.12 270 GLY A CA 1
ATOM 2157 C C . GLY A 1 270 ? 26.206 -21.446 18.261 1.00 86.12 270 GLY A C 1
ATOM 2158 O O . GLY A 1 270 ? 25.513 -21.338 19.273 1.00 86.12 270 GLY A O 1
ATOM 2159 N N . LYS A 1 271 ? 27.129 -22.406 18.134 1.00 88.88 271 LYS A N 1
ATOM 2160 C CA . LYS A 1 271 ? 27.412 -23.400 19.182 1.00 88.88 271 LYS A CA 1
ATOM 2161 C C . LYS A 1 271 ? 27.945 -22.755 20.456 1.00 88.88 271 LYS A C 1
ATOM 2163 O O . LYS A 1 271 ? 27.496 -23.119 21.538 1.00 88.88 271 LYS A O 1
ATOM 2168 N N . LYS A 1 272 ? 28.843 -21.773 20.323 1.00 88.25 272 LYS A N 1
ATOM 2169 C CA . LYS A 1 272 ? 29.403 -21.037 21.462 1.00 88.25 272 LYS A CA 1
ATOM 2170 C C . LYS A 1 272 ? 28.317 -20.282 22.233 1.00 88.25 272 LYS A C 1
ATOM 2172 O O . LYS A 1 272 ? 28.240 -20.401 23.448 1.00 88.25 272 LYS A O 1
ATOM 2177 N N . ILE A 1 273 ? 27.421 -19.591 21.524 1.00 86.25 273 ILE A N 1
ATOM 2178 C CA . ILE A 1 273 ? 26.293 -18.866 22.135 1.00 86.25 273 ILE A CA 1
ATOM 2179 C C . ILE A 1 273 ? 25.373 -19.818 22.916 1.00 86.25 273 ILE A C 1
ATOM 2181 O O . ILE A 1 273 ? 24.932 -19.492 24.017 1.00 86.25 273 ILE A O 1
ATOM 2185 N N . LEU A 1 274 ? 25.083 -20.999 22.363 1.00 84.75 274 LEU A N 1
ATOM 2186 C CA . LEU A 1 274 ? 24.256 -22.007 23.034 1.00 84.75 274 LEU A CA 1
ATOM 2187 C C . LEU A 1 274 ? 24.931 -22.589 24.284 1.00 84.75 274 LEU A C 1
ATOM 2189 O O . LEU A 1 274 ? 24.254 -22.859 25.275 1.00 84.75 274 LEU A O 1
ATOM 2193 N N . GLU A 1 275 ? 26.249 -22.781 24.245 1.00 84.75 275 GLU A N 1
ATOM 2194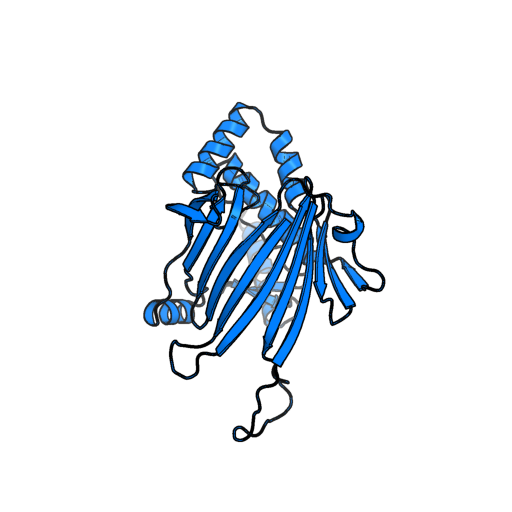 C CA . GLU A 1 275 ? 27.038 -23.266 25.380 1.00 84.75 275 GLU A CA 1
ATOM 2195 C C . GLU A 1 275 ? 27.108 -22.222 26.507 1.00 84.75 275 GLU A C 1
ATOM 2197 O O . GLU A 1 275 ? 26.873 -22.557 27.670 1.00 84.75 275 GLU A O 1
ATOM 2202 N N . ASP A 1 276 ? 27.304 -20.947 26.161 1.00 83.38 276 ASP A N 1
ATOM 2203 C CA . ASP A 1 276 ? 27.310 -19.828 27.109 1.00 83.38 276 ASP A CA 1
ATOM 2204 C C . ASP A 1 276 ? 25.942 -19.676 27.810 1.00 83.38 276 ASP A C 1
ATOM 2206 O O . ASP A 1 276 ? 25.875 -19.591 29.038 1.00 83.38 276 ASP A O 1
ATOM 2210 N N . GLN A 1 277 ? 24.832 -19.765 27.065 1.00 80.69 277 GLN A N 1
ATOM 2211 C CA . GLN A 1 277 ? 23.471 -19.722 27.630 1.00 80.69 277 GLN A CA 1
ATOM 2212 C C . GLN A 1 277 ? 23.169 -20.907 28.558 1.00 80.69 277 GLN A C 1
ATOM 2214 O O . GLN A 1 277 ? 22.479 -20.761 29.575 1.00 80.69 277 GLN A O 1
ATOM 2219 N N . LYS A 1 278 ? 23.684 -22.098 28.228 1.00 77.75 278 LYS A N 1
ATOM 2220 C CA . LYS A 1 278 ? 23.530 -23.288 29.070 1.00 77.75 278 LYS A CA 1
ATOM 2221 C C . LYS A 1 278 ? 24.274 -23.122 30.398 1.00 77.75 278 LYS A C 1
ATOM 2223 O O . LYS A 1 278 ? 23.703 -23.397 31.453 1.00 77.75 278 LYS A O 1
ATOM 2228 N N . ASN A 1 279 ? 25.497 -22.595 30.353 1.00 71.94 279 ASN A N 1
ATOM 2229 C CA . ASN A 1 279 ? 26.310 -22.343 31.542 1.00 71.94 279 ASN A CA 1
ATOM 2230 C C . ASN A 1 279 ? 25.699 -21.263 32.454 1.00 71.94 279 ASN A C 1
ATOM 2232 O O . ASN A 1 279 ? 25.702 -21.420 33.676 1.00 71.94 279 ASN A O 1
ATOM 2236 N N . GLU A 1 280 ? 25.114 -20.199 31.897 1.00 67.69 280 GLU A N 1
ATOM 2237 C CA . GLU A 1 280 ? 24.387 -19.184 32.680 1.00 67.69 280 GLU A CA 1
ATOM 2238 C C . GLU A 1 280 ? 23.158 -19.768 33.391 1.00 67.69 280 GLU A C 1
ATOM 2240 O O . GLU A 1 280 ? 22.916 -19.481 34.568 1.00 67.69 280 GLU A O 1
ATOM 2245 N N . THR A 1 281 ? 22.416 -20.645 32.709 1.00 60.59 281 THR A N 1
ATOM 2246 C CA . THR A 1 281 ? 21.220 -21.286 33.272 1.00 60.59 281 THR A CA 1
ATOM 2247 C C . THR A 1 281 ? 21.593 -22.201 34.444 1.00 60.59 281 THR A C 1
ATOM 2249 O O . THR A 1 281 ? 21.023 -22.064 35.529 1.00 60.59 281 THR A O 1
ATOM 2252 N N . GLU A 1 282 ? 22.624 -23.039 34.288 1.00 60.75 282 GLU A N 1
ATOM 2253 C CA . GLU A 1 282 ? 23.121 -23.938 35.344 1.00 60.75 282 GLU A CA 1
ATOM 2254 C C . GLU A 1 282 ? 23.718 -23.184 36.547 1.00 60.75 282 GLU A C 1
ATOM 2256 O O . GLU A 1 282 ? 23.619 -23.636 37.692 1.00 60.75 282 GLU A O 1
ATOM 2261 N N . THR A 1 283 ? 24.315 -22.012 36.314 1.00 52.28 283 THR A N 1
ATOM 2262 C CA . THR A 1 283 ? 24.865 -21.165 37.384 1.00 52.28 283 THR A CA 1
ATOM 2263 C C . THR A 1 283 ? 23.752 -20.467 38.172 1.00 52.28 283 THR A C 1
ATOM 2265 O O . THR A 1 283 ? 23.843 -20.338 39.393 1.00 52.28 283 THR A O 1
ATOM 2268 N N . SER A 1 284 ? 22.663 -20.075 37.501 1.00 51.34 284 SER A N 1
ATOM 2269 C CA . SER A 1 284 ? 21.499 -19.445 38.137 1.00 51.34 284 SER A CA 1
ATOM 2270 C C . SER A 1 284 ? 20.652 -20.416 38.971 1.00 51.34 284 SER A C 1
ATOM 2272 O O . SER A 1 284 ? 20.072 -20.009 39.978 1.00 51.34 284 SER A O 1
ATOM 2274 N N . GLU A 1 285 ? 20.609 -21.699 38.597 1.00 50.38 285 GLU A N 1
ATOM 2275 C CA . GLU A 1 285 ? 19.900 -22.740 39.353 1.00 50.38 285 GLU A CA 1
ATOM 2276 C C . GLU A 1 285 ? 20.675 -23.201 40.590 1.00 50.38 285 GLU A C 1
ATOM 2278 O O . GLU A 1 285 ? 20.059 -23.528 41.597 1.00 50.38 285 GLU A O 1
ATOM 2283 N N . LYS A 1 286 ? 22.014 -23.166 40.564 1.00 52.72 286 LYS A N 1
ATOM 2284 C CA . LYS A 1 286 ? 22.850 -23.457 41.746 1.00 52.72 286 LYS A CA 1
ATOM 2285 C C . LYS A 1 286 ? 22.902 -22.316 42.768 1.00 52.72 286 LYS A C 1
ATOM 2287 O O . LYS A 1 286 ? 23.361 -22.533 43.886 1.00 52.72 286 LYS A O 1
ATOM 2292 N N . ALA A 1 287 ? 22.488 -21.111 42.378 1.00 49.31 287 ALA A N 1
ATOM 2293 C CA . ALA A 1 287 ? 22.458 -19.926 43.235 1.00 49.31 287 ALA A CA 1
ATOM 2294 C C . ALA A 1 287 ? 21.098 -19.698 43.933 1.00 49.31 287 ALA A C 1
ATOM 2296 O O . ALA A 1 287 ? 20.964 -18.730 44.684 1.00 49.31 287 ALA A O 1
ATOM 2297 N N . LYS A 1 288 ? 20.102 -20.559 43.683 1.00 44.62 288 LYS A N 1
ATOM 2298 C CA . LYS A 1 288 ? 18.804 -20.596 44.376 1.00 44.62 288 LYS A CA 1
ATOM 2299 C C . LYS A 1 288 ? 18.755 -21.744 45.375 1.00 44.62 288 LYS A C 1
ATOM 2301 O O . LYS A 1 288 ? 18.053 -21.563 46.393 1.00 44.62 288 LYS A O 1
#

Radius of gyration: 23.29 Å; chains: 1; bounding box: 53×46×69 Å

pLDDT: mean 85.37, std 13.91, range [44.62, 98.56]

Secondary structure (DSSP, 8-state):
-EEEEEEEEESSSSTT-EEEEEEEEEEEETTEEEEEEEEEEEPPP-TTS---TT-----EEEEEEEEEE-SSEEEEEETTTTEEEEEE-THHHHHHHHHTS-HHHHHHHHHHHHTTT---SSSTT--EEEEEEEETTEEEEEEEEE----HHHHHHHHHTTSPPPEEEEEEEETTTTEEEEEEEEETTEEEEEEEEEE--S----GGGGSPPTT-EEEE-HHHHHHHHHHHHHHHHHHHHSS------PPPTTEEE-TTS-EEETTSHHHHHHHHHHHHHHHHHHHT-